Protein AF-A0A2I1CJW0-F1 (afdb_monomer_lite)

InterPro domains:
  IPR022085 Oxopyrrolidines biosynthesis cluster protein G [PF12311] (105-308)
  IPR053204 Oxopyrrolidines Biosynthesis-associated Protein [PTHR38797] (43-340)

Organism: Aspergillus novofumigatus (strain IBT 16806) (NCBI:txid1392255)

Sequence (369 aa):
MVTCPGPCSKSMLTSTQSVPTRSRIKNAILTLTIENSPSSQPRDSPCGFAARAPADQADFEEAARAGDFNLLRSVAHNREWIVGQRYCRSGTSIDSCEPYLHSLWYVYYQCARHVSHESFEQDRWVLDILRTRGQGPLTRPAPGAGIDIARTPNGTVRNDLPFLTTDMTELWINNCATMDAKQCLNAASFLAKLASTRVANDQLCQVALILFHNTFESVRPLGSSNNPDAEDARRTIHIMTIASLLPSACAWLREAGHNIILLSDVSWNDCSNSTIRRGGFTFVQSELGQQAPSGFSPWRWLYWFKQLHEIADEAAKADKKVLAEQASKAIKIMLSHVKQRNSQILRVFKAAGDAVTEDKDLFSLKKEW

Secondary structure (DSSP, 8-state):
--------------------SHHHHHHTT----------S-------S--TT-HHHHHHHHHHHHTT-HHHHHHHHHHHHHHHHHHHHTS---GGGGHHHHHHHHHHHHHHHHHS-TTSHHHHHHHHHHHHHHHT-S-EEE-TTSSEEE-EETTEETTTT-TTHHHHHHHHHHHHTTTS-HHHHHHHHHHHHHHHHTTTTTTTTHHHHHHHHHHHHSS------TTS-----TT--GGG--HHHHHHHHHHHHHHHHHHHHHHHHTT----S-HHHHH--HHHHHSHHHHTPPSSS-HHHHHHHHHHHHHHHHHHHHTT-HHHHHHHHHHHHHHHHHHHHTT-HHHHHHHHS-HHHHT-TTTGGGT---

Foldseek 3Di:
DDDDDDDDDDDDDDDDDDDDLVVVLVVLVDDDDDDDDDDDDDPDDADPDQLPDVSLLVSLLVCLQVVVVVSLVSLLVVLLVVLLCCVAPVVDASVSSVSSLLSNLSSLLSNLLRDFLPDCVLVVSLVVLVVLLVVPFRWYADDPGDIDTRADPQGGGSNQSRCNLVSLQVCCQQFCQQGFLRSNLSSLLSLLLNLQVCSNVNSSCLSLLVLLLLQQQDDFAQDAPPPPRHGHNPGDSRPDHNSSRLSSNLSNCVNRVLVLLVCQLVLPQPHPDPDSQLGHPNLCPDPLSVPHHGDRHLSVLLSSLLSLLVQLVVCVVVVVVVRNVSSVVSNVSNLVSCLVVVGVSLVCQVPPDPVSCVPPSCVSSVDDD

Radius of gyration: 25.88 Å; chains: 1; bounding box: 90×80×61 Å

Structure (mmCIF, N/CA/C/O backbone):
data_AF-A0A2I1CJW0-F1
#
_entry.id   AF-A0A2I1CJW0-F1
#
loop_
_atom_site.group_PDB
_atom_site.id
_atom_site.type_symbol
_atom_site.label_atom_id
_atom_site.label_alt_id
_atom_site.label_comp_id
_atom_site.label_asym_id
_atom_site.label_entity_id
_atom_site.label_seq_id
_atom_site.pdbx_PDB_ins_code
_atom_site.Cartn_x
_atom_site.Cartn_y
_atom_site.Cartn_z
_atom_site.occupancy
_atom_site.B_iso_or_equiv
_atom_site.auth_seq_id
_atom_site.auth_comp_id
_atom_site.auth_asym_id
_atom_site.auth_atom_id
_atom_site.pdbx_PDB_model_num
ATOM 1 N N . MET A 1 1 ? 58.615 63.466 14.149 1.00 41.09 1 MET A N 1
ATOM 2 C CA . MET A 1 1 ? 59.366 62.445 14.917 1.00 41.09 1 MET A CA 1
ATOM 3 C C . MET A 1 1 ? 58.354 61.602 15.678 1.00 41.09 1 MET A C 1
ATOM 5 O O . MET A 1 1 ? 57.349 62.172 16.073 1.00 41.09 1 MET A O 1
ATOM 9 N N . VAL A 1 2 ? 58.642 60.311 15.880 1.00 32.38 2 VAL A N 1
ATOM 10 C CA . VAL A 1 2 ? 57.814 59.266 16.538 1.00 32.38 2 VAL A CA 1
ATOM 11 C C . VAL A 1 2 ? 56.992 58.374 15.576 1.00 32.38 2 VAL A C 1
ATOM 13 O O . VAL A 1 2 ? 55.813 58.577 15.323 1.00 32.38 2 VAL A O 1
ATOM 16 N N . THR A 1 3 ? 57.728 57.425 14.980 1.00 33.00 3 THR A N 1
ATOM 17 C CA . THR A 1 3 ? 57.523 55.953 14.942 1.00 33.00 3 THR A CA 1
ATOM 18 C C . THR A 1 3 ? 56.117 55.331 14.834 1.00 33.00 3 THR A C 1
ATOM 20 O O . THR A 1 3 ? 55.313 55.413 15.756 1.00 33.00 3 THR A O 1
ATOM 23 N N . CYS A 1 4 ? 55.923 54.536 13.768 1.00 31.20 4 CYS A N 1
ATOM 24 C CA . CYS A 1 4 ? 55.040 53.351 13.727 1.00 31.20 4 CYS A CA 1
ATOM 25 C C . CYS A 1 4 ? 55.630 52.205 14.592 1.00 31.20 4 CYS A C 1
ATOM 27 O O . CYS A 1 4 ? 56.840 52.242 14.845 1.00 31.20 4 CYS A O 1
ATOM 29 N N . PRO A 1 5 ? 54.852 51.177 15.014 1.00 38.97 5 PRO A N 1
ATOM 30 C CA . PRO A 1 5 ? 54.621 50.009 14.134 1.00 38.97 5 PRO A CA 1
ATOM 31 C C . PRO A 1 5 ? 53.282 49.241 14.324 1.00 38.97 5 PRO A C 1
ATOM 33 O O . PRO A 1 5 ? 52.660 49.290 15.379 1.00 38.97 5 PRO A O 1
ATOM 36 N N . GLY A 1 6 ? 52.920 48.425 13.318 1.00 29.41 6 GLY A N 1
ATOM 37 C CA . GLY A 1 6 ? 52.165 47.169 13.508 1.00 29.41 6 GLY A CA 1
ATOM 38 C C . GLY A 1 6 ? 50.844 47.017 12.727 1.00 29.41 6 GLY A C 1
ATOM 39 O O . GLY A 1 6 ? 49.891 47.733 13.026 1.00 29.41 6 GLY A O 1
ATOM 40 N N . PRO A 1 7 ? 50.733 46.072 11.766 1.00 33.22 7 PRO A N 1
ATOM 41 C CA . PRO A 1 7 ? 49.522 45.862 10.973 1.00 33.22 7 PRO A CA 1
ATOM 42 C C . PRO A 1 7 ? 48.579 44.830 11.620 1.00 33.22 7 PRO A C 1
ATOM 44 O O . PRO A 1 7 ? 48.987 43.721 11.956 1.00 33.22 7 PRO A O 1
ATOM 47 N N . CYS A 1 8 ? 47.292 45.170 11.739 1.00 28.67 8 CYS A N 1
ATOM 48 C CA . CYS A 1 8 ? 46.217 44.207 11.993 1.00 28.67 8 CYS A CA 1
ATOM 49 C C . CYS A 1 8 ? 45.654 43.703 10.660 1.00 28.67 8 CYS A C 1
ATOM 51 O O . CYS A 1 8 ? 45.081 44.468 9.882 1.00 28.67 8 CYS A O 1
ATOM 53 N N . SER A 1 9 ? 45.801 42.402 10.420 1.00 29.67 9 SER A N 1
ATOM 54 C CA . SER A 1 9 ? 45.186 41.668 9.318 1.00 29.67 9 SER A CA 1
ATOM 55 C C . SER A 1 9 ? 43.660 41.812 9.343 1.00 29.67 9 SER A C 1
ATOM 57 O O . SER A 1 9 ? 43.000 41.323 10.256 1.00 29.67 9 SER A O 1
ATOM 59 N N . LYS A 1 10 ? 43.085 42.450 8.317 1.00 31.97 10 LYS A N 1
ATOM 60 C CA . LYS A 1 10 ? 41.655 42.346 8.000 1.00 31.97 10 LYS A CA 1
ATOM 61 C C . LYS A 1 10 ? 41.467 41.254 6.954 1.00 31.97 10 LYS A C 1
ATOM 63 O O . LYS A 1 10 ? 41.852 41.414 5.800 1.00 31.97 10 LYS A O 1
ATOM 68 N N . SER A 1 11 ? 40.853 40.154 7.375 1.00 27.83 11 SER A N 1
ATOM 69 C CA . SER A 1 11 ? 40.272 39.142 6.500 1.00 27.83 11 SER A CA 1
ATOM 70 C C . SER A 1 11 ? 39.146 39.767 5.671 1.00 27.83 11 SER A C 1
ATOM 72 O O . SER A 1 11 ? 38.111 40.154 6.219 1.00 27.83 11 SER A O 1
ATOM 74 N N . MET A 1 12 ? 39.331 39.866 4.355 1.00 27.61 12 MET A N 1
ATOM 75 C CA . MET A 1 12 ? 38.227 40.090 3.427 1.00 27.61 12 MET A CA 1
ATOM 76 C C . MET A 1 12 ? 37.455 38.780 3.254 1.00 27.61 12 MET A C 1
ATOM 78 O O . MET A 1 12 ? 37.927 37.837 2.625 1.00 27.61 12 MET A O 1
ATOM 82 N N . LEU A 1 13 ? 36.247 38.756 3.813 1.00 28.77 13 LEU A N 1
ATOM 83 C CA . LEU A 1 13 ? 35.161 37.885 3.385 1.00 28.77 13 LEU A CA 1
ATOM 84 C C . LEU A 1 13 ? 34.880 38.152 1.902 1.00 28.77 13 LEU A C 1
ATOM 86 O O . LEU A 1 13 ? 34.365 39.210 1.547 1.00 28.77 13 LEU A O 1
ATOM 90 N N . THR A 1 14 ? 35.189 37.188 1.041 1.00 27.88 14 THR A N 1
ATOM 91 C CA . THR A 1 14 ? 34.569 37.087 -0.281 1.00 27.88 14 THR A CA 1
ATOM 92 C C . THR A 1 14 ? 33.646 35.882 -0.271 1.00 27.88 14 THR A C 1
ATOM 94 O O . THR A 1 14 ? 34.056 34.727 -0.311 1.00 27.88 14 THR A O 1
ATOM 97 N N . SER A 1 15 ? 32.362 36.206 -0.150 1.00 33.03 15 SER A N 1
ATOM 98 C CA . SER A 1 15 ? 31.234 35.348 -0.480 1.00 33.03 15 SER A CA 1
ATOM 99 C C . SER A 1 15 ? 31.452 34.719 -1.856 1.00 33.03 15 SER A C 1
ATOM 101 O O . SER A 1 15 ? 31.615 35.431 -2.846 1.00 33.03 15 SER A O 1
ATOM 103 N N . THR A 1 16 ? 31.454 33.391 -1.926 1.00 27.22 16 THR A N 1
ATOM 104 C CA . THR A 1 16 ? 31.226 32.669 -3.178 1.00 27.22 16 THR A CA 1
ATOM 105 C C . THR A 1 16 ? 30.105 31.673 -2.937 1.00 27.22 16 THR A C 1
ATOM 107 O O . THR A 1 16 ? 30.209 30.757 -2.126 1.00 27.22 16 THR A O 1
ATOM 110 N N . GLN A 1 17 ? 28.989 31.951 -3.603 1.00 28.70 17 GLN A N 1
ATOM 111 C CA . GLN A 1 17 ? 27.748 31.198 -3.584 1.00 28.70 17 GLN A CA 1
ATOM 112 C C . GLN A 1 17 ? 27.988 29.728 -3.946 1.00 28.70 17 GLN A C 1
ATOM 114 O O . GLN A 1 17 ? 28.578 29.413 -4.979 1.00 28.70 17 GLN A O 1
ATOM 119 N N . SER A 1 18 ? 27.468 28.826 -3.119 1.00 27.78 18 SER A N 1
ATOM 120 C CA . SER A 1 18 ? 27.338 27.411 -3.439 1.00 27.78 18 SER A CA 1
ATOM 121 C C . SER A 1 18 ? 26.192 27.208 -4.433 1.00 27.78 18 SER A C 1
ATOM 123 O O . SER A 1 18 ? 25.020 27.256 -4.062 1.00 27.78 18 SER A O 1
ATOM 125 N N . VAL A 1 19 ? 26.523 26.943 -5.693 1.00 44.88 19 VAL A N 1
ATOM 126 C CA . VAL A 1 19 ? 25.616 26.283 -6.641 1.00 44.88 19 VAL A CA 1
ATOM 127 C C . VAL A 1 19 ? 26.392 25.142 -7.288 1.00 44.88 19 VAL A C 1
ATOM 129 O O . VAL A 1 19 ? 27.276 25.414 -8.100 1.00 44.88 19 VAL A O 1
ATOM 132 N N . PRO A 1 20 ? 26.104 23.874 -6.925 1.00 38.28 20 PRO A N 1
ATOM 133 C CA . PRO A 1 20 ? 26.093 22.837 -7.955 1.00 38.28 20 PRO A CA 1
ATOM 134 C C . PRO A 1 20 ? 25.142 21.645 -7.679 1.00 38.28 20 PRO A C 1
ATOM 136 O O . PRO A 1 20 ? 25.546 20.513 -7.911 1.00 38.28 20 PRO A O 1
ATOM 139 N N . THR A 1 21 ? 23.885 21.823 -7.249 1.00 45.28 21 THR A N 1
ATOM 140 C CA . THR A 1 21 ? 22.932 20.679 -7.260 1.00 45.28 21 THR A CA 1
ATOM 141 C C . THR A 1 21 ? 22.289 20.491 -8.641 1.00 45.28 21 THR A C 1
ATOM 143 O O . THR A 1 21 ? 22.168 19.392 -9.178 1.00 45.28 21 THR A O 1
ATOM 146 N N . ARG A 1 22 ? 21.950 21.599 -9.313 1.00 40.66 22 ARG A N 1
ATOM 147 C CA . ARG A 1 22 ? 21.168 21.575 -10.564 1.00 40.66 22 ARG A CA 1
ATOM 148 C C . ARG A 1 22 ? 21.929 21.046 -11.789 1.00 40.66 22 ARG A C 1
ATOM 150 O O . ARG A 1 22 ? 21.296 20.769 -12.807 1.00 40.66 22 ARG A O 1
ATOM 157 N N . SER A 1 23 ? 23.262 20.940 -11.743 1.00 45.59 23 SER A N 1
ATOM 158 C CA . SER A 1 23 ? 24.057 20.458 -12.888 1.00 45.59 23 SER A CA 1
ATOM 159 C C . SER A 1 23 ? 24.178 18.931 -12.937 1.00 45.59 23 SER A C 1
ATOM 161 O O . SER A 1 23 ? 24.252 18.376 -14.029 1.00 45.59 23 SER A O 1
ATOM 163 N N . ARG A 1 24 ? 24.115 18.232 -11.796 1.00 50.34 24 ARG A N 1
ATOM 164 C CA . ARG A 1 24 ? 24.300 16.771 -11.740 1.00 50.34 24 ARG A CA 1
ATOM 165 C C . ARG A 1 24 ? 23.067 15.993 -12.182 1.00 50.34 24 ARG A C 1
ATOM 167 O O . ARG A 1 24 ? 23.187 15.108 -13.025 1.00 50.34 24 ARG A O 1
ATOM 174 N N . ILE A 1 25 ? 21.874 16.422 -11.770 1.00 48.44 25 ILE A N 1
ATOM 175 C CA . ILE A 1 25 ? 20.615 15.825 -12.251 1.00 48.44 25 ILE A CA 1
ATOM 176 C C . ILE A 1 25 ? 20.435 16.059 -13.762 1.00 48.44 25 ILE A C 1
ATOM 178 O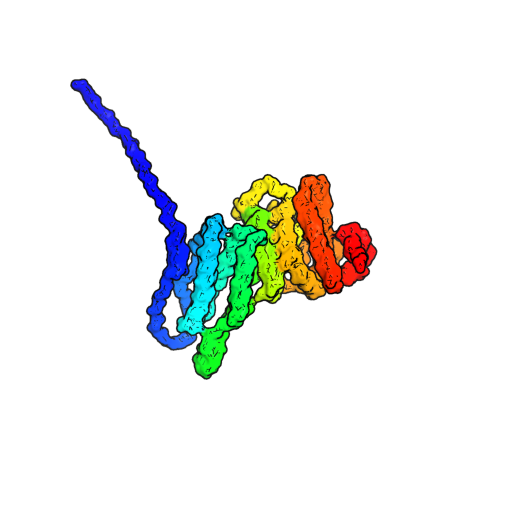 O . ILE A 1 25 ? 19.919 15.199 -14.472 1.00 48.44 25 ILE A O 1
ATOM 182 N N . LYS A 1 26 ? 20.933 17.186 -14.293 1.00 41.41 26 LYS A N 1
ATOM 183 C CA . LYS A 1 26 ? 20.992 17.425 -15.746 1.00 41.41 26 LYS A CA 1
ATOM 184 C C . LYS A 1 26 ? 22.000 16.513 -16.455 1.00 41.41 26 LYS A C 1
ATOM 186 O O . LYS A 1 26 ? 21.732 16.099 -17.577 1.00 41.41 26 LYS A O 1
ATOM 191 N N . ASN A 1 27 ? 23.110 16.147 -15.814 1.00 43.09 27 ASN A N 1
ATOM 192 C CA . ASN A 1 27 ? 24.071 15.188 -16.370 1.00 43.09 27 ASN A CA 1
ATOM 193 C C . ASN A 1 27 ? 23.526 13.750 -16.384 1.00 43.09 27 ASN A C 1
ATOM 195 O O . ASN A 1 27 ? 23.858 12.998 -17.291 1.00 43.09 27 ASN A O 1
ATOM 199 N N . ALA A 1 28 ? 22.607 13.384 -15.482 1.00 44.00 28 ALA A N 1
ATOM 200 C CA . ALA A 1 28 ? 21.877 12.114 -15.583 1.00 44.00 28 ALA A CA 1
ATOM 201 C C . ALA A 1 28 ? 20.987 12.016 -16.846 1.00 44.00 28 ALA A C 1
ATOM 203 O O . ALA A 1 28 ? 20.527 10.925 -17.183 1.00 44.00 28 ALA A O 1
ATOM 204 N N . ILE A 1 29 ? 20.751 13.138 -17.544 1.00 43.00 29 ILE A N 1
ATOM 205 C CA . ILE A 1 29 ? 19.952 13.237 -18.776 1.00 43.00 29 ILE A CA 1
ATOM 206 C C . ILE A 1 29 ? 20.836 13.157 -20.046 1.00 43.00 29 ILE A C 1
ATOM 208 O O . ILE A 1 29 ? 20.306 12.960 -21.137 1.00 43.00 29 ILE A O 1
ATOM 212 N N . LEU A 1 30 ? 22.173 13.210 -19.945 1.00 35.41 30 LEU A N 1
ATOM 213 C CA . LEU A 1 30 ? 23.077 13.150 -21.104 1.00 35.41 30 LEU A CA 1
ATOM 214 C C . LEU A 1 30 ? 24.284 12.229 -20.868 1.00 35.41 30 LEU A C 1
ATOM 216 O O . LEU A 1 30 ? 25.119 12.536 -20.025 1.00 35.41 30 LEU A O 1
ATOM 220 N N . THR A 1 31 ? 24.404 11.154 -21.668 1.00 33.00 31 THR A N 1
ATOM 221 C CA . THR A 1 31 ? 25.592 10.724 -22.463 1.00 33.00 31 THR A CA 1
ATOM 222 C C . THR A 1 31 ? 25.473 9.233 -22.848 1.00 33.00 31 THR A C 1
ATOM 224 O O . THR A 1 31 ? 25.257 8.378 -21.992 1.00 33.00 31 THR A O 1
ATOM 227 N N . LEU A 1 32 ? 25.629 8.916 -24.140 1.00 29.19 32 LEU A N 1
ATOM 228 C CA . LEU A 1 32 ? 25.805 7.562 -24.690 1.00 29.19 32 LEU A CA 1
ATOM 229 C C . LEU A 1 32 ? 27.127 7.538 -25.468 1.00 29.19 32 LEU A C 1
ATOM 231 O O . LEU A 1 32 ? 27.301 8.358 -26.368 1.00 29.19 32 LEU A O 1
ATOM 235 N N . THR A 1 33 ? 28.010 6.583 -25.175 1.00 27.78 33 THR A N 1
ATOM 236 C CA . THR A 1 33 ? 29.153 6.249 -26.040 1.00 27.78 33 THR A CA 1
ATOM 237 C C . THR A 1 33 ? 28.907 4.867 -26.640 1.00 27.78 33 THR A C 1
ATOM 239 O O . THR A 1 33 ? 28.531 3.937 -25.928 1.00 27.78 33 THR A O 1
ATOM 242 N N . ILE A 1 34 ? 29.050 4.765 -27.961 1.00 29.34 34 ILE A N 1
ATOM 243 C CA . ILE A 1 34 ? 28.835 3.556 -28.760 1.00 29.34 34 ILE A CA 1
ATOM 244 C C . ILE A 1 34 ? 30.183 2.844 -28.895 1.00 29.34 34 ILE A C 1
ATOM 246 O O . ILE A 1 34 ? 31.100 3.414 -29.479 1.00 29.34 34 ILE A O 1
ATOM 250 N N . GLU A 1 35 ? 30.288 1.600 -28.431 1.00 28.81 35 GLU A N 1
ATOM 251 C CA . GLU A 1 35 ? 31.348 0.681 -28.858 1.00 28.81 35 GLU A CA 1
ATOM 252 C C . GLU A 1 35 ? 30.719 -0.556 -29.509 1.00 28.81 35 GLU A C 1
ATOM 254 O O . GLU A 1 35 ? 29.797 -1.168 -28.973 1.00 28.81 35 GLU A O 1
ATOM 259 N N . ASN A 1 36 ? 31.201 -0.880 -30.710 1.00 29.61 36 ASN A N 1
ATOM 260 C CA . ASN A 1 36 ? 30.801 -2.031 -31.515 1.00 29.61 36 ASN A CA 1
ATOM 261 C C . ASN A 1 36 ? 31.873 -3.122 -31.403 1.00 29.61 36 ASN A C 1
ATOM 263 O O . ASN A 1 36 ? 33.025 -2.816 -31.713 1.00 29.61 36 ASN A O 1
ATOM 267 N N . SER A 1 37 ? 31.505 -4.378 -31.099 1.00 32.34 37 SER A N 1
ATOM 268 C CA . SER A 1 37 ? 32.019 -5.616 -31.748 1.00 32.34 37 SER A CA 1
ATOM 269 C C . SER A 1 37 ? 31.604 -6.913 -31.017 1.00 32.34 37 SER A C 1
ATOM 271 O O . SER A 1 37 ? 31.139 -6.832 -29.883 1.00 32.34 37 SER A O 1
ATOM 273 N N . PRO A 1 38 ? 31.677 -8.103 -31.667 1.00 43.78 38 PRO A N 1
ATOM 274 C CA . PRO A 1 38 ? 30.645 -9.129 -31.506 1.00 43.78 38 PRO A CA 1
ATOM 275 C C . PRO A 1 38 ? 31.066 -10.461 -30.848 1.00 43.78 38 PRO A C 1
ATOM 277 O O . PRO A 1 38 ? 32.225 -10.867 -30.849 1.00 43.78 38 PRO A O 1
ATOM 280 N N . SER A 1 39 ? 30.013 -11.216 -30.514 1.00 32.62 39 SER A N 1
ATOM 281 C CA . SER A 1 39 ? 29.891 -12.682 -30.417 1.00 32.62 39 SER A CA 1
ATOM 282 C C . SER A 1 39 ? 30.188 -13.369 -29.075 1.00 32.62 39 SER A C 1
ATOM 284 O O . SER A 1 39 ? 31.180 -13.111 -28.404 1.00 32.62 39 SER A O 1
ATOM 286 N N . SER A 1 40 ? 29.301 -14.327 -28.769 1.00 28.88 40 SER A N 1
ATOM 287 C CA . SER A 1 40 ? 29.093 -15.104 -27.534 1.00 28.88 40 SER A CA 1
ATOM 288 C C . SER A 1 40 ? 28.285 -14.394 -26.439 1.00 28.88 40 SER A C 1
ATOM 290 O O . SER A 1 40 ? 28.442 -13.201 -26.214 1.00 28.88 40 SER A O 1
ATOM 292 N N . GLN A 1 41 ? 27.346 -15.135 -25.825 1.00 46.28 41 GLN A N 1
ATOM 293 C CA . GLN A 1 41 ? 26.470 -14.653 -24.749 1.00 46.28 41 GLN A CA 1
ATOM 294 C C . GLN A 1 41 ? 27.321 -14.061 -23.623 1.00 46.28 41 GLN A C 1
ATOM 296 O O . GLN A 1 41 ? 28.006 -14.826 -22.937 1.00 46.28 41 GLN A O 1
ATOM 301 N N . PRO A 1 42 ? 27.270 -12.746 -23.377 1.00 36.25 42 PRO A N 1
ATOM 302 C CA . PRO A 1 42 ? 28.060 -12.190 -22.315 1.00 36.25 42 PRO A CA 1
ATOM 303 C C . PRO A 1 42 ? 27.205 -12.129 -21.048 1.00 36.25 42 PRO A C 1
ATOM 305 O O . PRO A 1 42 ? 26.173 -11.458 -20.979 1.00 36.25 42 PRO A O 1
ATOM 308 N N . ARG A 1 43 ? 27.661 -12.810 -19.994 1.00 42.81 43 ARG A N 1
ATOM 309 C CA . ARG A 1 43 ? 27.499 -12.238 -18.655 1.00 42.81 43 ARG A CA 1
ATOM 310 C C . ARG A 1 43 ? 28.419 -11.023 -18.618 1.00 42.81 43 ARG A C 1
ATOM 312 O O . ARG A 1 43 ? 29.594 -11.152 -18.290 1.00 42.81 43 ARG A O 1
ATOM 319 N N . ASP A 1 44 ? 27.902 -9.885 -19.064 1.00 36.19 44 ASP A N 1
ATOM 320 C CA . ASP A 1 44 ? 28.650 -8.633 -19.073 1.00 36.19 44 ASP A CA 1
ATOM 321 C C . ASP A 1 44 ? 28.939 -8.171 -17.642 1.00 36.19 44 ASP A C 1
ATOM 323 O O . ASP A 1 44 ? 28.056 -8.140 -16.780 1.00 36.19 44 ASP A O 1
ATOM 327 N N . SER A 1 45 ? 30.189 -7.769 -17.411 1.00 34.41 45 SER A N 1
ATOM 328 C CA . SER A 1 45 ? 30.594 -6.986 -16.245 1.00 34.41 45 SER A CA 1
ATOM 329 C C . SER A 1 45 ? 29.806 -5.665 -16.185 1.00 34.41 45 SER A C 1
ATOM 331 O O . SER A 1 45 ? 29.503 -5.091 -17.234 1.00 34.41 45 SER A O 1
ATOM 333 N N . PRO A 1 46 ? 29.490 -5.130 -14.988 1.00 33.06 46 PRO A N 1
ATOM 334 C CA . PRO A 1 46 ? 28.667 -3.930 -14.861 1.00 33.06 46 PRO A CA 1
ATOM 335 C C . PRO A 1 46 ? 29.308 -2.733 -15.577 1.00 33.06 46 PRO A C 1
ATOM 337 O O . PRO A 1 46 ? 30.374 -2.260 -15.187 1.00 33.06 46 PRO A O 1
ATOM 340 N N . CYS A 1 47 ? 28.652 -2.216 -16.617 1.00 33.81 47 CYS A N 1
ATOM 341 C CA . CYS A 1 47 ? 29.032 -0.949 -17.237 1.00 33.81 47 CYS A CA 1
ATOM 342 C C . CYS A 1 47 ? 28.877 0.184 -16.198 1.00 33.81 47 CYS A C 1
ATOM 344 O O . CYS A 1 47 ? 27.798 0.374 -15.632 1.00 33.81 47 CYS A O 1
ATOM 346 N N . GLY A 1 48 ? 29.975 0.898 -15.930 1.00 32.66 48 GLY A N 1
ATOM 347 C CA . GLY A 1 48 ? 30.244 1.727 -14.746 1.00 32.66 48 GLY A CA 1
ATOM 348 C C . GLY A 1 48 ? 29.482 3.047 -14.576 1.00 32.66 48 GLY A C 1
ATOM 349 O O . GLY A 1 48 ? 30.072 4.021 -14.121 1.00 32.66 48 GLY A O 1
ATOM 350 N N . PHE A 1 49 ? 28.181 3.095 -14.857 1.00 38.22 49 PHE A N 1
ATOM 351 C CA . PHE A 1 49 ? 27.317 4.167 -14.349 1.00 38.22 49 PHE A CA 1
ATOM 352 C C . PHE A 1 49 ? 26.256 3.557 -13.441 1.00 38.22 49 PHE A C 1
ATOM 354 O O . PHE A 1 49 ? 25.237 3.035 -13.895 1.00 38.22 49 PHE A O 1
ATOM 361 N N . ALA A 1 50 ? 26.535 3.583 -12.138 1.00 44.38 50 ALA A N 1
ATOM 362 C CA . ALA A 1 50 ? 25.634 3.078 -11.120 1.00 44.38 50 ALA A CA 1
ATOM 363 C C . ALA A 1 50 ? 24.378 3.958 -11.076 1.00 44.38 50 ALA A C 1
ATOM 365 O O . ALA A 1 50 ? 24.357 4.970 -10.392 1.00 44.38 50 ALA A O 1
ATOM 366 N N . ALA A 1 51 ? 23.304 3.538 -11.750 1.00 50.56 51 ALA A N 1
ATOM 367 C CA . ALA A 1 51 ? 21.985 4.182 -11.686 1.00 50.56 51 ALA A CA 1
ATOM 368 C C . ALA A 1 51 ? 21.365 4.203 -10.264 1.00 50.56 51 ALA A C 1
ATOM 370 O O . ALA A 1 51 ? 20.274 4.738 -10.059 1.00 50.56 51 ALA A O 1
ATOM 371 N N . ARG A 1 52 ? 22.070 3.618 -9.287 1.00 59.22 52 ARG A N 1
ATOM 372 C CA . ARG A 1 52 ? 21.787 3.610 -7.850 1.00 59.22 52 ARG A CA 1
ATOM 373 C C . ARG A 1 52 ? 23.025 4.030 -7.038 1.00 59.22 52 ARG A C 1
ATOM 375 O O . ARG A 1 52 ? 23.295 3.461 -5.984 1.00 59.22 52 ARG A O 1
ATOM 382 N N . ALA A 1 53 ? 23.829 4.974 -7.530 1.00 62.41 53 ALA A N 1
ATOM 383 C CA . ALA A 1 53 ? 24.871 5.568 -6.700 1.00 62.41 53 ALA A CA 1
ATOM 384 C C . ALA A 1 53 ? 24.212 6.306 -5.514 1.00 62.41 53 ALA A C 1
ATOM 386 O O . ALA A 1 53 ? 23.201 6.981 -5.718 1.00 62.41 53 ALA A O 1
ATOM 387 N N . PRO A 1 54 ? 24.766 6.245 -4.290 1.00 63.91 54 PRO A N 1
ATOM 388 C CA . PRO A 1 54 ? 24.240 7.004 -3.150 1.00 63.91 54 PRO A CA 1
ATOM 389 C C . PRO A 1 54 ? 24.093 8.511 -3.426 1.00 63.91 54 PRO A C 1
ATOM 391 O O . PRO A 1 54 ? 23.193 9.155 -2.896 1.00 63.91 54 PRO A O 1
ATOM 394 N N . ALA A 1 55 ? 24.940 9.065 -4.301 1.00 63.53 55 ALA A N 1
ATOM 395 C CA . ALA A 1 55 ? 24.848 10.453 -4.748 1.00 63.53 55 ALA A CA 1
ATOM 396 C C . ALA A 1 55 ? 23.560 10.740 -5.546 1.00 63.53 55 ALA A C 1
ATOM 398 O O . ALA A 1 55 ? 22.896 11.735 -5.275 1.00 63.53 55 ALA A O 1
ATOM 399 N N . ASP A 1 56 ? 23.154 9.843 -6.451 1.00 77.69 56 ASP A N 1
ATOM 400 C CA . ASP A 1 56 ? 21.915 9.997 -7.229 1.00 77.69 56 ASP A CA 1
ATOM 401 C C . ASP A 1 56 ? 20.681 9.968 -6.314 1.00 77.69 56 ASP A C 1
ATOM 403 O O . ASP A 1 56 ? 19.708 10.688 -6.532 1.00 77.69 56 ASP A O 1
ATOM 407 N N . GLN A 1 57 ? 20.719 9.153 -5.255 1.00 82.38 57 GLN A N 1
ATOM 408 C CA . GLN A 1 57 ? 19.623 9.058 -4.290 1.00 82.38 57 GLN A CA 1
ATOM 409 C C . GLN A 1 57 ? 19.415 10.354 -3.504 1.00 82.38 57 GLN A C 1
ATOM 411 O O . GLN A 1 57 ? 18.263 10.748 -3.295 1.00 82.38 57 GLN A O 1
ATOM 416 N N . ALA A 1 58 ? 20.508 10.998 -3.086 1.00 85.88 58 ALA A N 1
ATOM 417 C CA . ALA A 1 58 ? 20.473 12.286 -2.402 1.00 85.88 58 ALA A CA 1
ATOM 418 C C . ALA A 1 58 ? 19.956 13.393 -3.332 1.00 85.88 58 ALA A C 1
ATOM 420 O O . ALA A 1 58 ? 19.083 14.164 -2.938 1.00 85.88 58 ALA A O 1
ATOM 421 N N . ASP A 1 59 ? 20.417 13.407 -4.585 1.00 88.88 59 ASP A N 1
ATOM 422 C CA . ASP A 1 59 ? 19.985 14.375 -5.594 1.00 88.88 59 ASP A CA 1
ATOM 423 C C . ASP A 1 59 ? 18.471 14.271 -5.876 1.00 88.88 59 ASP A C 1
ATOM 425 O O . ASP A 1 59 ? 17.776 15.285 -5.976 1.00 88.88 59 ASP A O 1
ATOM 429 N N . PHE A 1 60 ? 17.921 13.053 -5.976 1.00 91.00 60 PHE A N 1
ATOM 430 C CA . PHE A 1 60 ? 16.478 12.862 -6.172 1.00 91.00 60 PHE A CA 1
ATOM 431 C C . PHE A 1 60 ? 15.655 13.299 -4.965 1.00 91.00 60 PHE A C 1
ATOM 433 O O . PHE A 1 60 ? 14.575 13.865 -5.137 1.00 91.00 60 PHE A O 1
ATOM 440 N N . GLU A 1 61 ? 16.148 13.046 -3.754 1.00 90.25 61 GLU A N 1
ATOM 441 C CA . GLU A 1 61 ? 15.479 13.494 -2.538 1.00 90.25 61 GLU A CA 1
ATOM 442 C C . GLU A 1 61 ? 15.504 15.025 -2.424 1.00 90.25 61 GLU A C 1
ATOM 444 O O . GLU A 1 61 ? 14.477 15.634 -2.130 1.00 90.25 61 GLU A O 1
ATOM 449 N N . GLU A 1 62 ? 16.634 15.672 -2.723 1.00 92.31 62 GLU A N 1
ATOM 450 C CA . GLU A 1 62 ? 16.735 17.135 -2.756 1.00 92.31 62 GLU A CA 1
ATOM 451 C C . GLU A 1 62 ? 15.778 17.741 -3.788 1.00 92.31 62 GLU A C 1
ATOM 453 O O . GLU A 1 62 ? 15.019 18.653 -3.457 1.00 92.31 62 GLU A O 1
ATOM 458 N N . ALA A 1 63 ? 15.733 17.189 -5.004 1.00 93.06 63 ALA A N 1
ATOM 459 C CA . ALA A 1 63 ? 14.785 17.623 -6.028 1.00 93.06 63 ALA A CA 1
ATOM 460 C C . ALA A 1 63 ? 13.323 17.436 -5.586 1.00 93.06 63 ALA A C 1
ATOM 462 O O . ALA A 1 63 ? 12.485 18.305 -5.833 1.00 93.06 63 ALA A O 1
ATOM 463 N N . ALA A 1 64 ? 13.000 16.336 -4.898 1.00 93.19 64 ALA A N 1
ATOM 464 C CA . ALA A 1 64 ? 11.651 16.091 -4.397 1.00 93.19 64 ALA A CA 1
ATOM 465 C C . ALA A 1 64 ? 11.267 17.077 -3.283 1.00 93.19 64 ALA A C 1
ATOM 467 O O . ALA A 1 64 ? 10.166 17.631 -3.318 1.00 93.19 64 ALA A O 1
ATOM 468 N N . ARG A 1 65 ? 12.184 17.369 -2.348 1.00 91.94 65 ARG A N 1
ATOM 469 C CA . ARG A 1 65 ? 12.000 18.408 -1.316 1.00 91.94 65 ARG A CA 1
ATOM 470 C C . ARG A 1 65 ? 11.836 19.801 -1.926 1.00 91.94 65 ARG A C 1
ATOM 472 O O . ARG A 1 65 ? 11.037 20.588 -1.425 1.00 91.94 65 ARG A O 1
ATOM 479 N N . ALA A 1 66 ? 12.556 20.095 -3.009 1.00 93.88 66 ALA A N 1
ATOM 480 C CA . ALA A 1 66 ? 12.450 21.352 -3.748 1.00 93.88 66 ALA A CA 1
ATOM 481 C C . ALA A 1 66 ? 11.168 21.463 -4.599 1.00 93.88 66 ALA A C 1
ATOM 483 O O . ALA A 1 66 ? 10.871 22.535 -5.121 1.00 93.88 66 ALA A O 1
ATOM 484 N N . GLY A 1 67 ? 10.397 20.378 -4.740 1.00 92.50 67 GLY A N 1
ATOM 485 C CA . GLY A 1 67 ? 9.192 20.349 -5.569 1.00 92.50 67 GLY A CA 1
ATOM 486 C C . GLY A 1 67 ? 9.470 20.280 -7.075 1.00 92.50 67 GLY A C 1
ATOM 487 O O . GLY A 1 67 ? 8.579 20.573 -7.875 1.00 92.50 67 GLY A O 1
ATOM 488 N N . ASP A 1 68 ? 10.672 19.861 -7.485 1.00 93.81 68 ASP A N 1
ATOM 489 C CA . ASP A 1 68 ? 11.093 19.726 -8.886 1.00 93.81 68 ASP A CA 1
ATOM 490 C C . ASP A 1 68 ? 10.483 18.467 -9.553 1.00 93.81 68 ASP A C 1
ATOM 492 O O . ASP A 1 68 ? 11.148 17.667 -10.216 1.00 93.81 68 ASP A O 1
ATOM 496 N N . PHE A 1 69 ? 9.171 18.270 -9.414 1.00 93.12 69 PHE A N 1
ATOM 497 C CA . PHE A 1 69 ? 8.472 17.058 -9.854 1.00 93.12 69 PHE A CA 1
ATOM 498 C C . PHE A 1 69 ? 8.497 16.854 -11.375 1.00 93.12 69 PHE A C 1
ATOM 500 O O . PHE A 1 69 ? 8.556 15.721 -11.845 1.00 93.12 69 PHE A O 1
ATOM 507 N N . ASN A 1 70 ? 8.544 17.931 -12.166 1.00 91.25 70 ASN A N 1
ATOM 508 C CA . ASN A 1 70 ? 8.720 17.830 -13.621 1.00 91.25 70 ASN A CA 1
ATOM 509 C C . ASN A 1 70 ? 10.091 17.246 -14.004 1.00 91.25 70 ASN A C 1
ATOM 511 O O . ASN A 1 70 ? 10.204 16.484 -14.971 1.00 91.25 70 ASN A O 1
ATOM 515 N N . LEU A 1 71 ? 11.134 17.582 -13.238 1.00 92.38 71 LEU A N 1
ATOM 516 C CA . LEU A 1 71 ? 12.471 17.029 -13.428 1.00 92.38 71 LEU A CA 1
ATOM 517 C C . LEU A 1 71 ? 12.473 15.544 -13.078 1.00 92.38 71 LEU A C 1
ATOM 519 O O . LEU A 1 71 ? 12.900 14.730 -13.893 1.00 92.38 71 LEU A O 1
ATOM 523 N N . LEU A 1 72 ? 11.914 15.184 -11.922 1.00 93.06 72 LEU A N 1
ATOM 524 C CA . LEU A 1 72 ? 11.783 13.788 -11.498 1.00 93.06 72 LEU A CA 1
ATOM 525 C C . LEU A 1 72 ? 10.962 12.960 -12.496 1.00 93.06 72 LEU A C 1
ATOM 527 O O . LEU A 1 72 ? 11.308 11.814 -12.774 1.00 93.06 72 LEU A O 1
ATOM 531 N N . ARG A 1 73 ? 9.951 13.559 -13.139 1.00 92.25 73 ARG A N 1
ATOM 532 C CA . ARG A 1 73 ? 9.168 12.900 -14.200 1.00 92.25 73 ARG A CA 1
ATOM 533 C C . ARG A 1 73 ? 10.010 12.584 -15.414 1.00 92.25 73 ARG A C 1
ATOM 535 O O . ARG A 1 73 ? 9.927 11.493 -15.973 1.00 92.25 73 ARG A O 1
ATOM 542 N N . SER A 1 74 ? 10.843 13.544 -15.796 1.00 91.25 74 SER A N 1
ATOM 543 C CA . SER A 1 74 ? 11.786 13.393 -16.898 1.00 91.25 74 SER A CA 1
ATOM 544 C C . SER A 1 74 ? 12.834 12.325 -16.581 1.00 91.25 74 SER A C 1
ATOM 546 O O . SER A 1 74 ? 13.168 11.530 -17.456 1.00 91.25 74 SER A O 1
ATOM 548 N N . VAL A 1 75 ? 13.302 12.248 -15.330 1.00 92.25 75 VAL A N 1
ATOM 549 C CA . VAL A 1 75 ? 14.209 11.187 -14.867 1.00 92.25 75 VAL A CA 1
ATOM 550 C C . VAL A 1 75 ? 13.530 9.820 -14.947 1.00 92.25 75 VAL A C 1
ATOM 552 O O . VAL A 1 75 ? 14.102 8.910 -15.539 1.00 92.25 75 VAL A O 1
ATOM 555 N N . ALA A 1 76 ? 12.308 9.671 -14.429 1.00 93.00 76 ALA A N 1
ATOM 556 C CA . ALA A 1 76 ? 11.559 8.415 -14.501 1.00 93.00 76 ALA A CA 1
ATOM 557 C C . ALA A 1 76 ? 11.380 7.945 -15.958 1.00 93.00 76 ALA A C 1
ATOM 559 O O . ALA A 1 76 ? 11.711 6.808 -16.296 1.00 93.00 76 ALA A O 1
ATOM 560 N N . HIS A 1 77 ? 10.964 8.850 -16.848 1.00 92.00 77 HIS A N 1
ATOM 561 C CA . HIS A 1 77 ? 10.851 8.555 -18.276 1.00 92.00 77 HIS A CA 1
ATOM 562 C C . HIS A 1 77 ? 12.200 8.174 -18.908 1.00 92.00 77 HIS A C 1
ATOM 564 O O . HIS A 1 77 ? 12.283 7.234 -19.696 1.00 92.00 77 HIS A O 1
ATOM 570 N N . ASN A 1 78 ? 13.285 8.859 -18.537 1.00 91.69 78 ASN A N 1
ATOM 571 C CA . ASN A 1 78 ? 14.628 8.528 -19.002 1.00 91.69 78 ASN A CA 1
ATOM 572 C C . ASN A 1 78 ? 15.066 7.123 -18.551 1.00 91.69 78 ASN A C 1
ATOM 574 O O . ASN A 1 78 ? 15.640 6.393 -19.355 1.00 91.69 78 ASN A O 1
ATOM 578 N N . ARG A 1 79 ? 14.765 6.709 -17.311 1.00 92.19 79 ARG A N 1
ATOM 579 C CA . ARG A 1 79 ? 15.064 5.349 -16.827 1.00 92.19 79 ARG A CA 1
ATOM 580 C C . ARG A 1 79 ? 14.317 4.291 -17.639 1.00 92.19 79 ARG A C 1
ATOM 582 O O . ARG A 1 79 ? 14.947 3.344 -18.105 1.00 92.19 79 ARG A O 1
ATOM 589 N N . GLU A 1 80 ? 13.022 4.487 -17.885 1.00 91.19 80 GLU A N 1
ATOM 590 C C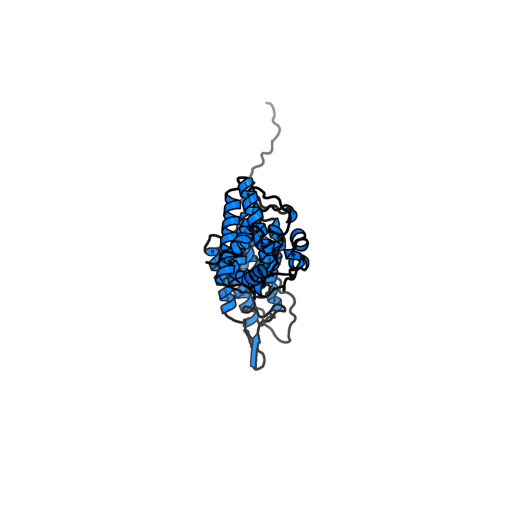A . GLU A 1 80 ? 12.224 3.607 -18.755 1.00 91.19 80 GLU A CA 1
ATOM 591 C C . GLU A 1 80 ? 12.815 3.532 -20.175 1.00 91.19 80 GLU A C 1
ATOM 593 O O . GLU A 1 80 ? 12.973 2.444 -20.741 1.00 91.19 80 GLU A O 1
ATOM 598 N N . TRP A 1 81 ? 13.194 4.683 -20.739 1.00 91.81 81 TRP A N 1
ATOM 599 C CA . TRP A 1 81 ? 13.796 4.765 -22.066 1.00 91.81 81 TRP A CA 1
ATOM 600 C C . TRP A 1 81 ? 15.140 4.032 -22.143 1.00 91.81 81 TRP A C 1
ATOM 602 O O . TRP A 1 81 ? 15.342 3.259 -23.079 1.00 91.81 81 TRP A O 1
ATOM 612 N N . ILE A 1 82 ? 16.035 4.207 -21.161 1.00 91.50 82 ILE A N 1
ATOM 613 C CA . ILE A 1 82 ? 17.346 3.534 -21.120 1.00 91.50 82 ILE A CA 1
ATOM 614 C C . ILE A 1 82 ? 17.177 2.014 -21.110 1.00 91.50 82 ILE A C 1
ATOM 616 O O . ILE A 1 82 ? 17.846 1.335 -21.889 1.00 91.50 82 ILE A O 1
ATOM 620 N N . VAL A 1 83 ? 16.275 1.485 -20.275 1.00 92.44 83 VAL A N 1
ATOM 621 C CA . VAL A 1 83 ? 15.999 0.039 -20.210 1.00 92.44 83 VAL A CA 1
ATOM 622 C C . VAL A 1 83 ? 15.562 -0.478 -21.583 1.00 92.44 83 VAL A C 1
ATOM 624 O O . VAL A 1 83 ? 16.095 -1.474 -22.074 1.00 92.44 83 VAL A O 1
ATOM 627 N N . GLY A 1 84 ? 14.647 0.236 -22.247 1.00 92.19 84 GLY A N 1
ATOM 628 C CA . GLY A 1 84 ? 14.198 -0.109 -23.594 1.00 92.19 84 GLY A CA 1
ATOM 629 C C . GLY A 1 84 ? 15.317 -0.045 -24.639 1.00 92.19 84 GLY A C 1
ATOM 630 O O . GLY A 1 84 ? 15.472 -0.972 -25.430 1.00 92.19 84 GLY A O 1
ATOM 631 N N . GLN A 1 85 ? 16.126 1.018 -24.645 1.00 92.50 85 GLN A N 1
ATOM 632 C CA . GLN A 1 85 ? 17.229 1.173 -25.601 1.00 92.50 85 GLN A CA 1
ATOM 633 C C . GLN A 1 85 ? 18.291 0.087 -25.440 1.00 92.50 85 GLN A C 1
ATOM 635 O O . GLN A 1 85 ? 18.680 -0.534 -26.428 1.00 92.50 85 GLN A O 1
ATOM 640 N N . ARG A 1 86 ? 18.741 -0.161 -24.208 1.00 91.44 86 ARG A N 1
ATOM 641 C CA . ARG A 1 86 ? 19.795 -1.137 -23.917 1.00 91.44 86 ARG A CA 1
ATOM 642 C C . ARG A 1 86 ? 19.373 -2.546 -24.320 1.00 91.44 86 ARG A C 1
ATOM 644 O O . ARG A 1 86 ? 20.068 -3.201 -25.095 1.00 91.44 86 ARG A O 1
ATOM 651 N N . TYR A 1 87 ? 18.187 -2.971 -23.889 1.00 92.12 87 TYR A N 1
ATOM 652 C CA . TYR A 1 87 ? 17.701 -4.309 -24.205 1.00 92.12 87 TYR A CA 1
ATOM 653 C C . TYR A 1 87 ? 17.392 -4.484 -25.701 1.00 92.12 87 TYR A C 1
ATOM 655 O O . TYR A 1 87 ? 17.852 -5.453 -26.311 1.00 92.12 87 TYR A O 1
ATOM 663 N N . CYS A 1 88 ? 16.642 -3.552 -26.306 1.00 91.00 88 CYS A N 1
ATOM 664 C CA . CYS A 1 88 ? 16.142 -3.706 -27.676 1.00 91.00 88 CYS A CA 1
ATOM 665 C C . CYS A 1 88 ? 17.158 -3.334 -28.761 1.00 91.00 88 CYS A C 1
ATOM 667 O O . CYS A 1 88 ? 17.148 -3.965 -29.813 1.00 91.00 88 CYS A O 1
ATOM 669 N N . ARG A 1 89 ? 17.988 -2.300 -28.558 1.00 87.38 89 ARG A N 1
ATOM 670 C CA . ARG A 1 89 ? 18.929 -1.814 -29.587 1.00 87.38 89 ARG A CA 1
ATOM 671 C C . ARG A 1 89 ? 20.357 -2.268 -29.352 1.00 87.38 89 ARG A C 1
ATOM 673 O O . ARG A 1 89 ? 21.007 -2.694 -30.298 1.00 87.38 89 ARG A O 1
ATOM 680 N N . SER A 1 90 ? 20.841 -2.173 -28.118 1.00 87.12 90 SER A N 1
ATOM 681 C CA . SER A 1 90 ? 22.221 -2.556 -27.795 1.00 87.12 90 SER A CA 1
ATOM 682 C C . SER A 1 90 ? 22.386 -4.063 -27.599 1.00 87.12 90 SER A C 1
ATOM 684 O O . SER A 1 90 ? 23.510 -4.545 -27.550 1.00 87.12 90 SER A O 1
ATOM 686 N N . GLY A 1 91 ? 21.288 -4.818 -27.483 1.00 85.12 91 GLY A N 1
ATOM 687 C CA . GLY A 1 91 ? 21.335 -6.269 -27.313 1.00 85.12 91 GLY A CA 1
ATOM 688 C C . GLY A 1 91 ? 21.849 -6.722 -25.942 1.00 85.12 91 GLY A C 1
ATOM 689 O O . GLY A 1 91 ? 22.046 -7.919 -25.739 1.00 85.12 91 GLY A O 1
ATOM 690 N N . THR A 1 92 ? 22.018 -5.809 -24.981 1.00 87.38 92 THR A N 1
ATOM 691 C CA . THR A 1 92 ? 22.560 -6.128 -23.652 1.00 87.38 92 THR A CA 1
ATOM 692 C C . THR A 1 92 ? 21.618 -7.040 -22.866 1.00 87.38 92 THR A C 1
ATOM 694 O O . THR A 1 92 ? 20.402 -7.036 -23.093 1.00 87.38 92 THR A O 1
ATOM 697 N N . SER A 1 93 ? 22.157 -7.794 -21.900 1.00 88.88 93 SER A N 1
ATOM 698 C CA . SER A 1 93 ? 21.323 -8.539 -20.945 1.00 88.88 93 SER A CA 1
ATOM 699 C C . SER A 1 93 ? 20.421 -7.587 -20.158 1.00 88.88 93 SER A C 1
ATOM 701 O O . SER A 1 93 ? 20.817 -6.461 -19.834 1.00 88.88 93 SER A O 1
ATOM 703 N N . ILE A 1 94 ? 19.221 -8.053 -19.813 1.00 91.50 94 ILE A N 1
ATOM 704 C CA . ILE A 1 94 ? 18.315 -7.303 -18.945 1.00 91.50 94 ILE A CA 1
ATOM 705 C C . ILE A 1 94 ? 18.874 -7.133 -17.527 1.00 91.50 94 ILE A C 1
ATOM 707 O O . ILE A 1 94 ? 18.592 -6.122 -16.892 1.00 91.50 94 ILE A O 1
ATOM 711 N N . ASP A 1 95 ? 19.747 -8.036 -17.078 1.00 89.19 95 ASP A N 1
ATOM 712 C CA . ASP A 1 95 ? 20.404 -7.945 -15.766 1.00 89.19 95 ASP A CA 1
ATOM 713 C C . ASP A 1 95 ? 21.216 -6.644 -15.641 1.00 89.19 95 ASP A C 1
ATOM 715 O O . ASP A 1 95 ? 21.208 -5.974 -14.612 1.00 89.19 95 ASP A O 1
ATOM 719 N N . SER A 1 96 ? 21.836 -6.193 -16.740 1.00 89.06 96 SER A N 1
ATOM 720 C CA . SER A 1 96 ? 22.572 -4.918 -16.782 1.00 89.06 96 SER A CA 1
ATOM 721 C C . SER A 1 96 ? 21.678 -3.679 -16.606 1.00 89.06 96 SER A C 1
ATOM 723 O O . SER A 1 96 ? 22.173 -2.571 -16.380 1.00 89.06 96 SER A O 1
ATOM 725 N N . CYS A 1 97 ? 20.360 -3.848 -16.741 1.00 90.25 97 CYS A N 1
ATOM 726 C CA . CYS A 1 97 ? 19.362 -2.792 -16.620 1.00 90.25 97 CYS A CA 1
ATOM 727 C C . CYS A 1 97 ? 18.696 -2.750 -15.236 1.00 90.25 97 CYS A C 1
ATOM 729 O O . CYS A 1 97 ? 17.999 -1.778 -14.942 1.00 90.25 97 CYS A O 1
ATOM 731 N N . GLU A 1 98 ? 18.925 -3.747 -14.378 1.00 91.44 98 GLU A N 1
ATOM 732 C CA . GLU A 1 98 ? 18.345 -3.828 -13.032 1.00 91.44 98 GLU A CA 1
ATOM 733 C C . GLU A 1 98 ? 18.565 -2.553 -12.191 1.00 91.44 98 GLU A C 1
ATOM 735 O O . GLU A 1 98 ? 17.585 -2.028 -11.653 1.00 91.44 98 GLU A O 1
ATOM 740 N N . PRO A 1 99 ? 19.767 -1.934 -12.156 1.00 91.12 99 PRO A N 1
ATOM 741 C CA . PRO A 1 99 ? 19.965 -0.686 -11.418 1.00 91.12 99 PRO A CA 1
ATOM 742 C C . PRO A 1 99 ? 19.041 0.455 -11.870 1.00 91.12 99 PRO A C 1
ATOM 744 O O . PRO A 1 99 ? 18.642 1.279 -11.050 1.00 91.12 99 PRO A O 1
ATOM 747 N N . TYR A 1 100 ? 18.679 0.513 -13.158 1.00 91.38 100 TYR A N 1
ATOM 748 C CA . TYR A 1 100 ? 17.776 1.539 -13.690 1.00 91.38 100 TYR A CA 1
ATOM 749 C C . TYR A 1 100 ? 16.321 1.285 -13.293 1.00 91.38 100 TYR A C 1
ATOM 751 O O . TYR A 1 100 ? 15.586 2.249 -13.081 1.00 91.38 100 TYR A O 1
ATOM 759 N N . LEU A 1 101 ? 15.916 0.018 -13.157 1.00 93.19 101 LEU A N 1
ATOM 760 C CA . LEU A 1 101 ? 14.590 -0.352 -12.658 1.00 93.19 101 LEU A CA 1
ATOM 761 C C . LEU A 1 101 ? 14.439 0.029 -11.180 1.00 93.19 101 LEU A C 1
ATOM 763 O O . LEU A 1 101 ? 13.462 0.680 -10.823 1.00 93.19 101 LEU A O 1
ATOM 767 N N . HIS A 1 102 ? 15.445 -0.249 -10.348 1.00 93.94 102 HIS A N 1
ATOM 768 C CA . HIS A 1 102 ? 15.441 0.213 -8.955 1.00 93.94 102 HIS A CA 1
ATOM 769 C C . HIS A 1 102 ? 15.452 1.745 -8.842 1.00 93.94 102 HIS A C 1
ATOM 771 O O . HIS A 1 102 ? 14.722 2.334 -8.045 1.00 93.94 102 HIS A O 1
ATOM 777 N N . SER A 1 103 ? 16.260 2.412 -9.675 1.00 93.44 103 SER A N 1
ATOM 778 C CA . SER A 1 103 ? 16.299 3.879 -9.769 1.00 93.44 103 SER A CA 1
ATOM 779 C C . SER A 1 103 ? 14.918 4.458 -10.099 1.00 93.44 103 SER A C 1
ATOM 781 O O . SER A 1 103 ? 14.487 5.431 -9.482 1.00 93.44 103 SER A O 1
ATOM 783 N N . LEU A 1 104 ? 14.196 3.831 -11.035 1.00 94.56 104 LEU A N 1
ATOM 784 C CA . LEU A 1 104 ? 12.844 4.222 -11.428 1.00 94.56 104 LEU A CA 1
ATOM 785 C C . LEU A 1 104 ? 11.870 4.172 -10.241 1.00 94.56 104 LEU A C 1
ATOM 787 O O . LEU A 1 104 ? 11.181 5.158 -9.978 1.00 94.56 104 LEU A O 1
ATOM 791 N N . TRP A 1 105 ? 11.830 3.058 -9.505 1.00 95.75 105 TRP A N 1
ATOM 792 C CA . TRP A 1 105 ? 10.933 2.901 -8.353 1.00 95.75 105 TRP A CA 1
ATOM 793 C C . TRP A 1 105 ? 11.274 3.850 -7.212 1.00 95.75 105 TRP A C 1
ATOM 795 O O . TRP A 1 105 ? 10.372 4.445 -6.619 1.00 95.75 105 TRP A O 1
ATOM 805 N N . TYR A 1 106 ? 12.564 4.081 -6.974 1.00 95.19 106 TYR A N 1
ATOM 806 C CA . TYR A 1 106 ? 13.017 5.061 -5.997 1.00 95.19 106 TYR A CA 1
ATOM 807 C C . TYR A 1 106 ? 12.538 6.482 -6.332 1.00 95.19 106 TYR A C 1
ATOM 809 O O . TYR A 1 106 ? 12.034 7.176 -5.452 1.00 95.19 106 TYR A O 1
ATOM 817 N N . VAL A 1 107 ? 12.616 6.912 -7.599 1.00 94.75 107 VAL A N 1
ATOM 818 C CA . VAL A 1 107 ? 12.121 8.236 -8.026 1.00 94.75 107 VAL A CA 1
ATOM 819 C C . VAL A 1 107 ? 10.621 8.385 -7.764 1.00 94.75 107 VAL A C 1
ATOM 821 O O . VAL A 1 107 ? 10.197 9.400 -7.204 1.00 94.75 107 VAL A O 1
ATOM 824 N N . TYR A 1 108 ? 9.817 7.374 -8.112 1.00 96.38 108 TYR A N 1
ATOM 825 C CA . TYR A 1 108 ? 8.381 7.387 -7.822 1.00 96.38 108 TYR A CA 1
ATOM 826 C C . TYR A 1 108 ? 8.100 7.470 -6.320 1.00 96.38 108 TYR A C 1
ATOM 828 O O . TYR A 1 108 ? 7.235 8.240 -5.908 1.00 96.38 108 TYR A O 1
ATOM 836 N N . TYR A 1 109 ? 8.853 6.740 -5.496 1.00 95.94 109 TYR A N 1
ATOM 837 C CA . TYR A 1 109 ? 8.703 6.788 -4.045 1.00 95.94 109 TYR A CA 1
ATOM 838 C C . TYR A 1 109 ? 9.050 8.163 -3.459 1.00 95.94 109 TYR A C 1
ATOM 840 O O . TYR A 1 109 ? 8.321 8.676 -2.611 1.00 95.94 109 TYR A O 1
ATOM 848 N N . GLN A 1 110 ? 10.119 8.809 -3.938 1.00 94.38 110 GLN A N 1
ATOM 849 C CA . GLN A 1 110 ? 10.458 10.167 -3.501 1.00 94.38 110 GLN A CA 1
ATOM 850 C C . GLN A 1 110 ? 9.368 11.171 -3.890 1.00 94.38 110 GLN A C 1
ATOM 852 O O . GLN A 1 110 ? 8.949 11.983 -3.066 1.00 94.38 110 GLN A O 1
ATOM 857 N N . CYS A 1 111 ? 8.818 11.068 -5.104 1.00 93.88 111 CYS A N 1
ATOM 858 C CA . CYS A 1 111 ? 7.658 11.873 -5.489 1.00 93.88 111 CYS A CA 1
ATOM 859 C C . CYS A 1 111 ? 6.465 11.607 -4.559 1.00 93.88 111 CYS A C 1
ATOM 861 O O . CYS A 1 111 ? 5.833 12.547 -4.081 1.00 93.88 111 CYS A O 1
ATOM 863 N N . ALA A 1 112 ? 6.188 10.339 -4.251 1.00 95.06 112 ALA A N 1
ATOM 864 C CA . ALA A 1 112 ? 5.078 9.929 -3.398 1.00 95.06 112 ALA A CA 1
ATOM 865 C C . ALA A 1 112 ? 5.147 10.519 -1.983 1.00 95.06 112 ALA A C 1
ATOM 867 O O . ALA A 1 112 ? 4.113 10.884 -1.437 1.00 95.06 112 ALA A O 1
ATOM 868 N N . ARG A 1 113 ? 6.345 10.656 -1.400 1.00 94.69 113 ARG A N 1
ATOM 869 C CA . ARG A 1 113 ? 6.548 11.272 -0.075 1.00 94.69 113 ARG A CA 1
ATOM 870 C C . ARG A 1 113 ? 6.215 12.764 -0.057 1.00 94.69 113 ARG A C 1
ATOM 872 O O . ARG A 1 113 ? 5.604 13.260 0.891 1.00 94.69 113 ARG A O 1
ATOM 879 N N . HIS A 1 114 ? 6.629 13.490 -1.092 1.00 94.94 114 HIS A N 1
ATOM 880 C CA . HIS A 1 114 ? 6.623 14.956 -1.084 1.00 94.94 114 HIS A CA 1
ATOM 881 C C . HIS A 1 114 ? 5.411 15.580 -1.794 1.00 94.94 114 HIS A C 1
ATOM 883 O O . HIS A 1 114 ? 5.021 16.702 -1.467 1.00 94.94 114 HIS A O 1
ATOM 889 N N . VAL A 1 115 ? 4.766 14.864 -2.719 1.00 94.69 115 VAL A N 1
ATOM 890 C CA . VAL A 1 115 ? 3.525 15.316 -3.362 1.00 94.69 115 VAL A CA 1
ATOM 891 C C . VAL A 1 115 ? 2.340 15.074 -2.429 1.00 94.69 115 VAL A C 1
ATOM 893 O O . VAL A 1 115 ? 2.108 13.947 -1.999 1.00 94.69 115 VAL A O 1
ATOM 896 N N . SER A 1 116 ? 1.551 16.123 -2.169 1.00 95.00 116 SER A N 1
ATOM 897 C CA . SER A 1 116 ? 0.328 16.026 -1.359 1.00 95.00 116 SER A CA 1
ATOM 898 C C . SER A 1 116 ? -0.604 14.917 -1.856 1.00 95.00 116 SER A C 1
ATOM 900 O O . SER A 1 116 ? -0.876 14.835 -3.054 1.00 95.00 116 SER A O 1
ATOM 902 N N . HIS A 1 117 ? -1.158 14.126 -0.937 1.00 94.50 117 HIS A N 1
ATOM 903 C CA . HIS A 1 117 ? -2.153 13.094 -1.246 1.00 94.50 117 HIS A CA 1
ATOM 904 C C . HIS A 1 117 ? -3.426 13.611 -1.943 1.00 94.50 117 HIS A C 1
ATOM 906 O O . HIS A 1 117 ? -4.100 12.856 -2.644 1.00 94.50 117 HIS A O 1
ATOM 912 N N . GLU A 1 118 ? -3.744 14.893 -1.764 1.00 92.75 118 GLU A N 1
ATOM 913 C CA . GLU A 1 118 ? -4.881 15.569 -2.406 1.00 92.75 118 GLU A CA 1
ATOM 914 C C . GLU A 1 118 ? -4.551 16.071 -3.819 1.00 92.75 118 GLU A C 1
ATOM 916 O O . GLU A 1 118 ? -5.440 16.490 -4.555 1.00 92.75 118 GLU A O 1
ATOM 921 N N . SER A 1 119 ? -3.274 16.055 -4.210 1.00 94.00 119 SER A N 1
ATOM 922 C CA . SER A 1 119 ? -2.850 16.516 -5.527 1.00 94.00 119 SER A CA 1
ATOM 923 C C . SER A 1 119 ? -3.112 15.459 -6.595 1.00 94.00 119 SER A C 1
ATOM 925 O O . SER A 1 119 ? -2.681 14.309 -6.471 1.00 94.00 119 SER A O 1
ATOM 927 N N . PHE A 1 120 ? -3.699 15.896 -7.710 1.00 92.50 120 PHE A N 1
ATOM 928 C CA . PHE A 1 120 ? -3.869 15.091 -8.923 1.00 92.50 120 PHE A CA 1
ATOM 929 C C . PHE A 1 120 ? -2.541 14.625 -9.536 1.00 92.50 120 PHE A C 1
ATOM 931 O O . PHE A 1 120 ? -2.528 13.697 -10.344 1.00 92.50 120 PHE A O 1
ATOM 938 N N . GLU A 1 121 ? -1.407 15.228 -9.155 1.00 92.75 121 GLU A N 1
ATOM 939 C CA . GLU A 1 121 ? -0.098 14.739 -9.595 1.00 92.75 121 GLU A CA 1
ATOM 940 C C . GLU A 1 121 ? 0.129 13.291 -9.144 1.00 92.75 121 GLU A C 1
ATOM 942 O O . GLU A 1 121 ? 0.658 12.508 -9.924 1.00 92.75 121 GLU A O 1
ATOM 947 N N . GLN A 1 122 ? -0.348 12.872 -7.960 1.00 92.94 122 GLN A N 1
ATOM 948 C CA . GLN A 1 122 ? -0.257 11.459 -7.557 1.00 92.94 122 GLN A CA 1
ATOM 949 C C . GLN A 1 122 ? -0.952 10.526 -8.559 1.00 92.94 122 GLN A C 1
ATOM 951 O O . GLN A 1 122 ? -0.389 9.498 -8.934 1.00 92.94 122 GLN A O 1
ATOM 956 N N . ASP A 1 123 ? -2.138 10.904 -9.035 1.00 94.88 123 ASP A N 1
ATOM 957 C CA . ASP A 1 123 ? -2.916 10.096 -9.978 1.00 94.88 123 ASP A CA 1
ATOM 958 C C . ASP A 1 123 ? -2.233 10.037 -11.350 1.00 94.88 123 ASP A C 1
ATOM 960 O O . ASP A 1 123 ? -2.240 9.005 -12.024 1.00 94.88 123 ASP A O 1
ATOM 964 N N . ARG A 1 124 ? -1.568 11.130 -11.743 1.00 94.50 124 ARG A N 1
ATOM 965 C CA . ARG A 1 124 ? -0.758 11.193 -12.963 1.00 94.50 124 ARG A CA 1
ATOM 966 C C . ARG A 1 124 ? 0.395 10.191 -12.931 1.00 94.50 124 ARG A C 1
ATOM 968 O O . ARG A 1 124 ? 0.611 9.495 -13.919 1.00 94.50 124 ARG A O 1
ATOM 975 N N . TRP A 1 125 ? 1.097 10.088 -11.806 1.00 94.56 125 TRP A N 1
ATOM 976 C CA . TRP A 1 125 ? 2.191 9.131 -11.626 1.00 94.56 125 TRP A CA 1
ATOM 977 C C . TRP A 1 125 ? 1.709 7.683 -11.632 1.00 94.56 125 TRP A C 1
ATOM 979 O O . TRP A 1 125 ? 2.325 6.835 -12.276 1.00 94.56 125 TRP A O 1
ATOM 989 N N . VAL A 1 126 ? 0.580 7.403 -10.973 1.00 96.88 126 VAL A N 1
ATOM 990 C CA . VAL A 1 126 ? -0.067 6.084 -11.039 1.00 96.88 126 VAL A CA 1
ATOM 991 C C . VAL A 1 126 ? -0.394 5.734 -12.491 1.00 96.88 126 VAL A C 1
ATOM 993 O O . VAL A 1 126 ? -0.067 4.641 -12.952 1.00 96.88 126 VAL A O 1
ATOM 996 N N . LEU A 1 127 ? -0.974 6.673 -13.244 1.00 96.56 127 LEU A N 1
ATOM 997 C CA . LEU A 1 127 ? -1.299 6.466 -14.651 1.00 96.56 127 LEU A CA 1
ATOM 998 C C . LEU A 1 127 ? -0.056 6.236 -15.521 1.00 96.56 127 LEU A C 1
ATOM 1000 O O . LEU A 1 127 ? -0.115 5.432 -16.448 1.00 96.56 127 LEU A O 1
ATOM 1004 N N . ASP A 1 128 ? 1.064 6.900 -15.241 1.00 94.94 128 ASP A N 1
ATOM 1005 C CA . ASP A 1 128 ? 2.316 6.663 -15.965 1.00 94.94 128 ASP A CA 1
ATOM 1006 C C . ASP A 1 128 ? 2.839 5.237 -15.739 1.00 94.94 128 ASP A C 1
ATOM 1008 O O . ASP A 1 128 ? 3.158 4.549 -16.709 1.00 94.94 128 ASP A O 1
ATOM 1012 N N . ILE A 1 129 ? 2.814 4.739 -14.498 1.00 96.69 129 ILE A N 1
ATOM 1013 C CA . ILE A 1 129 ? 3.174 3.345 -14.188 1.00 96.69 129 ILE A CA 1
ATOM 1014 C C . ILE A 1 129 ? 2.233 2.368 -14.913 1.00 96.69 129 ILE A C 1
ATOM 1016 O O . ILE A 1 129 ? 2.681 1.391 -15.521 1.00 96.69 129 ILE A O 1
ATOM 1020 N N . LEU A 1 130 ? 0.923 2.642 -14.900 1.00 96.81 130 LEU A N 1
ATOM 1021 C CA . LEU A 1 130 ? -0.064 1.829 -15.614 1.00 96.81 130 LEU A CA 1
ATOM 1022 C C . LEU A 1 130 ? 0.160 1.829 -17.127 1.00 96.81 130 LEU A C 1
ATOM 1024 O O . LEU A 1 130 ? -0.012 0.794 -17.767 1.00 96.81 130 LEU A O 1
ATOM 1028 N N . ARG A 1 131 ? 0.561 2.963 -17.709 1.00 95.00 131 ARG A N 1
ATOM 1029 C CA . ARG A 1 131 ? 0.904 3.061 -19.132 1.00 95.00 131 ARG A CA 1
ATOM 1030 C C . ARG A 1 131 ? 2.140 2.241 -19.463 1.00 95.00 131 ARG A C 1
ATOM 1032 O O . ARG A 1 131 ? 2.114 1.542 -20.471 1.00 95.00 131 ARG A O 1
ATOM 1039 N N . THR A 1 132 ? 3.175 2.265 -18.623 1.00 92.81 132 THR A N 1
ATOM 1040 C CA . THR A 1 132 ? 4.346 1.391 -18.793 1.00 92.81 132 THR A CA 1
ATOM 1041 C C . THR A 1 132 ? 3.935 -0.080 -18.784 1.00 92.81 132 THR A C 1
ATOM 1043 O O . THR A 1 132 ? 4.371 -0.829 -19.655 1.00 92.81 132 THR A O 1
ATOM 1046 N N . ARG A 1 133 ? 3.029 -0.493 -17.884 1.00 94.25 133 ARG A N 1
ATOM 1047 C CA . ARG A 1 133 ? 2.459 -1.852 -17.904 1.00 94.25 133 ARG A CA 1
ATOM 1048 C C . ARG A 1 133 ? 1.655 -2.141 -19.170 1.00 94.25 133 ARG A C 1
ATOM 1050 O O . ARG A 1 133 ? 1.810 -3.197 -19.779 1.00 94.25 133 ARG A O 1
ATOM 1057 N N . GLY A 1 134 ? 0.822 -1.191 -19.586 1.00 93.12 134 GLY A N 1
ATOM 1058 C CA . GLY A 1 134 ? -0.044 -1.297 -20.760 1.00 93.12 134 GLY A CA 1
ATOM 1059 C C . GLY A 1 134 ? 0.697 -1.398 -22.098 1.00 93.12 134 GLY A C 1
ATOM 1060 O O . GLY A 1 134 ? 0.095 -1.820 -23.079 1.00 93.12 134 GLY A O 1
ATOM 1061 N N . GLN A 1 135 ? 1.993 -1.071 -22.151 1.00 91.31 135 GLN A N 1
ATOM 1062 C CA . GLN A 1 135 ? 2.836 -1.304 -23.333 1.00 91.31 135 GLN A CA 1
ATOM 1063 C C . GLN A 1 135 ? 3.102 -2.796 -23.601 1.00 91.31 135 GLN A C 1
ATOM 1065 O O . GLN A 1 135 ? 3.610 -3.138 -24.669 1.00 91.31 135 GLN A O 1
ATOM 1070 N N . GLY A 1 136 ? 2.775 -3.678 -22.652 1.00 92.31 136 GLY A N 1
ATOM 1071 C CA . GLY A 1 136 ? 3.053 -5.104 -22.755 1.00 92.31 136 GLY A CA 1
ATOM 1072 C C . GLY A 1 136 ? 4.529 -5.441 -22.513 1.00 92.31 136 GLY A C 1
ATOM 1073 O O . GLY A 1 136 ? 5.337 -4.560 -22.203 1.00 92.31 136 GLY A O 1
ATOM 1074 N N . PRO A 1 137 ? 4.892 -6.729 -22.609 1.00 94.75 137 PRO A N 1
ATOM 1075 C CA . PRO A 1 137 ? 6.234 -7.201 -22.298 1.00 94.75 137 PRO A CA 1
ATOM 1076 C C . PRO A 1 137 ? 7.291 -6.533 -23.185 1.00 94.75 137 PRO A C 1
ATOM 1078 O O . PRO A 1 137 ? 7.087 -6.335 -24.382 1.00 94.75 137 PRO A O 1
ATOM 1081 N N . LEU A 1 138 ? 8.447 -6.202 -22.608 1.00 94.38 138 LEU A N 1
ATOM 1082 C CA . LEU A 1 138 ? 9.573 -5.678 -23.379 1.00 94.38 138 LEU A CA 1
ATOM 1083 C C . LEU A 1 138 ? 10.198 -6.799 -24.229 1.00 94.38 138 LEU A C 1
ATOM 1085 O O . LEU A 1 138 ? 10.705 -7.784 -23.692 1.00 94.38 138 LEU A O 1
ATOM 1089 N N . THR A 1 139 ? 10.172 -6.635 -25.552 1.00 94.19 139 THR A N 1
ATOM 1090 C CA . THR A 1 139 ? 10.580 -7.661 -26.524 1.00 94.19 139 THR A CA 1
ATOM 1091 C C . THR A 1 139 ? 11.671 -7.190 -27.477 1.00 94.19 139 THR A C 1
ATOM 1093 O O . THR A 1 139 ? 11.745 -6.005 -27.810 1.00 94.19 139 THR A O 1
ATOM 1096 N N . ARG A 1 140 ? 12.460 -8.130 -28.006 1.00 92.88 140 ARG A N 1
ATOM 1097 C CA . ARG A 1 140 ? 13.386 -7.910 -29.129 1.00 92.88 140 ARG A CA 1
ATOM 1098 C C . ARG A 1 140 ? 13.409 -9.112 -30.086 1.00 92.88 140 ARG A C 1
ATOM 1100 O O . ARG A 1 140 ? 13.012 -10.204 -29.681 1.00 92.88 140 ARG A O 1
ATOM 1107 N N . PRO A 1 141 ? 13.872 -8.956 -31.338 1.00 91.94 141 PRO A N 1
ATOM 1108 C CA . PRO A 1 141 ? 14.074 -10.093 -32.236 1.00 91.94 141 PRO A CA 1
ATOM 1109 C C . PRO A 1 141 ? 15.104 -11.086 -31.675 1.00 91.94 141 PRO A C 1
ATOM 1111 O O . PRO A 1 141 ? 16.170 -10.675 -31.215 1.00 91.94 141 PRO A O 1
ATOM 1114 N N . ALA A 1 142 ? 14.799 -12.385 -31.721 1.00 87.06 142 ALA A N 1
ATOM 1115 C CA . ALA A 1 142 ? 15.713 -13.439 -31.280 1.00 87.06 142 ALA A CA 1
ATOM 1116 C C . ALA A 1 142 ? 16.713 -13.846 -32.390 1.00 87.06 142 ALA A C 1
ATOM 1118 O O . ALA A 1 142 ? 16.342 -13.852 -33.571 1.00 87.06 142 ALA A O 1
ATOM 1119 N N . PRO A 1 143 ? 17.954 -14.256 -32.050 1.00 77.31 143 PRO A N 1
ATOM 1120 C CA . PRO A 1 143 ? 18.884 -14.843 -33.015 1.00 77.31 143 PRO A CA 1
ATOM 1121 C C . PRO A 1 143 ? 18.362 -16.217 -33.469 1.00 77.31 143 PRO A C 1
ATOM 1123 O O . PRO A 1 143 ? 18.344 -17.155 -32.680 1.00 77.31 143 PRO A O 1
ATOM 1126 N N . GLY A 1 144 ? 17.922 -16.343 -34.725 1.00 77.31 144 GLY A N 1
ATOM 1127 C CA . GLY A 1 144 ? 17.445 -17.624 -35.282 1.00 77.31 144 GLY A CA 1
ATOM 1128 C C . GLY A 1 144 ? 15.939 -17.734 -35.548 1.00 77.31 144 GLY A C 1
ATOM 1129 O O . GLY A 1 144 ? 15.465 -18.839 -35.778 1.00 77.31 144 GLY A O 1
ATOM 1130 N N . ALA A 1 145 ? 15.233 -16.595 -35.596 1.00 77.00 145 ALA A N 1
ATOM 1131 C CA . ALA A 1 145 ? 13.780 -16.434 -35.745 1.00 77.00 145 ALA A CA 1
ATOM 1132 C C . ALA A 1 145 ? 12.996 -16.628 -34.434 1.00 77.00 145 ALA A C 1
ATOM 1134 O O . ALA A 1 145 ? 13.076 -17.657 -33.772 1.00 77.00 145 ALA A O 1
ATOM 1135 N N . GLY A 1 146 ? 12.231 -15.600 -34.052 1.00 87.56 146 GLY A N 1
ATOM 1136 C CA . GLY A 1 146 ? 11.438 -15.572 -32.822 1.00 87.56 146 GLY A CA 1
ATOM 1137 C C . GLY A 1 146 ? 11.492 -14.224 -32.105 1.00 87.56 146 GLY A C 1
ATOM 1138 O O . GLY A 1 146 ? 12.103 -13.264 -32.583 1.00 87.56 146 GLY A O 1
ATOM 1139 N N . ILE A 1 147 ? 10.845 -14.169 -30.942 1.00 91.94 147 ILE A N 1
ATOM 1140 C CA . ILE A 1 147 ? 10.811 -13.002 -30.059 1.00 91.94 147 ILE A CA 1
ATOM 1141 C C . ILE A 1 147 ? 11.474 -13.386 -28.738 1.00 91.94 147 ILE A C 1
ATOM 1143 O O . ILE A 1 147 ? 11.040 -14.324 -28.071 1.00 91.94 147 ILE A O 1
ATOM 1147 N N . ASP A 1 148 ? 12.509 -12.645 -28.360 1.00 92.31 148 ASP A N 1
ATOM 1148 C CA . ASP A 1 148 ? 13.095 -12.692 -27.026 1.00 92.31 148 ASP A CA 1
ATOM 1149 C C . ASP A 1 148 ? 12.353 -11.698 -26.117 1.00 92.31 148 ASP A C 1
ATOM 1151 O O . ASP A 1 148 ? 12.036 -10.577 -26.529 1.00 92.31 148 ASP A O 1
ATOM 1155 N N . ILE A 1 149 ? 12.031 -12.129 -24.897 1.00 93.56 149 ILE A N 1
ATOM 1156 C CA . ILE A 1 149 ? 11.255 -11.365 -23.912 1.00 93.56 149 ILE A CA 1
ATOM 1157 C C . ILE A 1 149 ? 12.164 -11.079 -22.720 1.00 93.56 149 ILE A C 1
ATOM 1159 O O . ILE A 1 149 ? 12.722 -12.008 -22.131 1.00 93.56 149 ILE A O 1
ATOM 1163 N N . ALA A 1 150 ? 12.250 -9.812 -22.317 1.00 93.94 150 ALA A N 1
ATOM 1164 C CA . ALA A 1 150 ? 13.030 -9.392 -21.162 1.00 93.94 150 ALA A CA 1
ATOM 1165 C C . ALA A 1 150 ? 12.410 -9.934 -19.866 1.00 93.94 150 ALA A C 1
ATOM 1167 O O . ALA A 1 150 ? 11.383 -9.435 -19.396 1.00 93.94 150 ALA A O 1
ATOM 1168 N N . ARG A 1 151 ? 13.048 -10.947 -19.278 1.00 93.69 151 ARG A N 1
ATOM 1169 C CA . ARG A 1 151 ? 12.626 -11.577 -18.023 1.00 93.69 151 ARG A CA 1
ATOM 1170 C C . ARG A 1 151 ? 13.671 -11.367 -16.944 1.00 93.69 151 ARG A C 1
ATOM 1172 O O . ARG A 1 151 ? 14.846 -11.614 -17.179 1.00 93.69 151 ARG A O 1
ATOM 1179 N N . THR A 1 152 ? 13.221 -10.972 -15.765 1.00 91.31 152 THR A N 1
ATOM 1180 C CA . THR A 1 152 ? 14.003 -11.021 -14.530 1.00 91.31 152 THR A CA 1
ATOM 1181 C C . THR A 1 152 ? 13.464 -12.155 -13.649 1.00 91.31 152 THR A C 1
ATOM 1183 O O . THR A 1 152 ? 12.382 -12.688 -13.929 1.00 91.31 152 THR A O 1
ATOM 1186 N N . PRO A 1 153 ? 14.152 -12.526 -12.554 1.00 87.94 153 PRO A N 1
ATOM 1187 C CA . PRO A 1 153 ? 13.605 -13.466 -11.572 1.00 87.94 153 PRO A CA 1
ATOM 1188 C C . PRO A 1 153 ? 12.248 -13.032 -10.985 1.00 87.94 153 PRO A C 1
ATOM 1190 O O . PRO A 1 153 ? 11.477 -13.871 -10.528 1.00 87.94 153 PRO A O 1
ATOM 1193 N N . ASN A 1 154 ? 11.940 -11.731 -11.026 1.00 85.19 154 ASN A N 1
ATOM 1194 C CA . ASN A 1 154 ? 10.715 -11.130 -10.495 1.00 85.19 154 ASN A CA 1
ATOM 1195 C C . ASN A 1 154 ? 9.622 -10.930 -11.558 1.00 85.19 154 ASN A C 1
ATOM 1197 O O . ASN A 1 154 ? 8.604 -10.306 -11.263 1.00 85.19 154 ASN A O 1
ATOM 1201 N N . GLY A 1 155 ? 9.823 -11.434 -12.779 1.00 90.50 155 GLY A N 1
ATOM 1202 C CA . GLY A 1 155 ? 8.832 -11.400 -13.850 1.00 90.50 155 GLY A CA 1
ATOM 1203 C C . GLY A 1 155 ? 9.307 -10.689 -15.114 1.00 90.50 155 GLY A C 1
ATOM 1204 O O . GLY A 1 155 ? 10.477 -10.365 -15.312 1.00 90.50 155 GLY A O 1
ATOM 1205 N N . THR A 1 156 ? 8.365 -10.473 -16.016 1.00 93.12 156 THR A N 1
ATOM 1206 C CA . THR A 1 156 ? 8.584 -9.861 -17.320 1.00 93.12 156 THR A CA 1
ATOM 1207 C C . THR A 1 156 ? 8.607 -8.342 -17.207 1.00 93.12 156 THR A C 1
ATOM 1209 O O . THR A 1 156 ? 7.685 -7.722 -16.673 1.00 93.12 156 THR A O 1
ATOM 1212 N N . VAL A 1 157 ? 9.646 -7.716 -17.758 1.00 92.56 157 VAL A N 1
ATOM 1213 C CA . VAL A 1 157 ? 9.794 -6.256 -17.754 1.00 92.56 157 VAL A CA 1
ATOM 1214 C C . VAL A 1 157 ? 8.615 -5.606 -18.479 1.00 92.56 157 VAL A C 1
ATOM 1216 O O . VAL A 1 157 ? 8.162 -6.110 -19.509 1.00 92.56 157 VAL A O 1
ATOM 1219 N N . ARG A 1 158 ? 8.132 -4.483 -17.928 1.00 90.31 158 ARG A N 1
ATOM 1220 C CA . ARG A 1 158 ? 6.868 -3.786 -18.247 1.00 90.31 158 ARG A CA 1
ATOM 1221 C C . ARG A 1 158 ? 5.607 -4.527 -17.808 1.00 90.31 158 ARG A C 1
ATOM 1223 O O . ARG A 1 158 ? 4.832 -3.947 -17.063 1.00 90.31 158 ARG A O 1
ATOM 1230 N N . ASN A 1 159 ? 5.406 -5.787 -18.186 1.00 91.50 159 ASN A N 1
ATOM 1231 C CA . ASN A 1 159 ? 4.145 -6.476 -17.879 1.00 91.50 159 ASN A CA 1
ATOM 1232 C C . ASN A 1 159 ? 3.941 -6.741 -16.378 1.00 91.50 159 ASN A C 1
ATOM 1234 O O . ASN A 1 159 ? 2.863 -6.483 -15.840 1.00 91.50 159 ASN A O 1
ATOM 1238 N N . ASP A 1 160 ? 4.991 -7.230 -15.718 1.00 92.25 160 ASP A N 1
ATOM 1239 C CA . ASP A 1 160 ? 4.955 -7.630 -14.307 1.00 92.25 160 ASP A CA 1
ATOM 1240 C C . ASP A 1 160 ? 5.608 -6.577 -13.394 1.00 92.25 160 ASP A C 1
ATOM 1242 O O . ASP A 1 160 ? 5.580 -6.717 -12.176 1.00 92.25 160 ASP A O 1
ATOM 1246 N N . LEU A 1 161 ? 6.176 -5.512 -13.987 1.00 95.00 161 LEU A N 1
ATOM 1247 C CA . LEU A 1 161 ? 6.886 -4.418 -13.309 1.00 95.00 161 LEU A CA 1
ATOM 1248 C C . LEU A 1 161 ? 7.841 -4.934 -12.214 1.00 95.00 161 LEU A C 1
ATOM 1250 O O . LEU A 1 161 ? 7.642 -4.651 -11.028 1.00 95.00 161 LEU A O 1
ATOM 1254 N N . PRO A 1 162 ? 8.877 -5.705 -12.594 1.00 93.69 162 PRO A N 1
ATOM 1255 C CA . PRO A 1 162 ? 9.763 -6.336 -11.627 1.00 93.69 162 PRO A CA 1
ATOM 1256 C C . PRO A 1 162 ? 10.365 -5.305 -10.669 1.00 93.69 162 PRO A C 1
ATOM 1258 O O . PRO A 1 162 ? 10.637 -4.162 -11.045 1.00 93.69 162 PRO A O 1
ATOM 1261 N N . PHE A 1 163 ? 10.564 -5.736 -9.424 1.00 94.62 163 PHE A N 1
ATOM 1262 C CA . PHE A 1 163 ? 11.056 -4.941 -8.293 1.00 94.62 163 PHE A CA 1
ATOM 1263 C C . PHE A 1 163 ? 10.100 -3.874 -7.747 1.00 94.62 163 PHE A C 1
ATOM 1265 O O . PHE A 1 163 ? 10.329 -3.427 -6.631 1.00 94.62 163 PHE A O 1
ATOM 1272 N N . LEU A 1 164 ? 8.999 -3.522 -8.430 1.00 95.75 164 LEU A N 1
ATOM 1273 C CA . LEU A 1 164 ? 8.081 -2.473 -7.958 1.00 95.75 164 LEU A CA 1
ATOM 1274 C C . LEU A 1 164 ? 7.593 -2.744 -6.530 1.00 95.75 164 LEU A C 1
ATOM 1276 O O . LEU A 1 164 ? 7.739 -1.902 -5.650 1.00 95.75 164 LEU A O 1
ATOM 1280 N N . THR A 1 165 ? 7.023 -3.925 -6.285 1.00 94.69 165 THR A N 1
ATOM 1281 C CA . THR A 1 165 ? 6.533 -4.291 -4.950 1.00 94.69 165 THR A CA 1
ATOM 1282 C C . THR A 1 165 ? 7.663 -4.342 -3.932 1.00 94.69 165 THR A C 1
ATOM 1284 O O . THR A 1 165 ? 7.517 -3.787 -2.843 1.00 94.69 165 THR A O 1
ATOM 1287 N N . THR A 1 166 ? 8.764 -5.017 -4.270 1.00 93.88 166 THR A N 1
ATOM 1288 C CA . THR A 1 166 ? 9.899 -5.210 -3.363 1.00 93.88 166 THR A CA 1
ATOM 1289 C C . THR A 1 166 ? 10.466 -3.866 -2.924 1.00 93.88 166 THR A C 1
ATOM 1291 O O . THR A 1 166 ? 10.530 -3.606 -1.727 1.00 93.88 166 THR A O 1
ATOM 1294 N N . ASP A 1 167 ? 10.760 -2.982 -3.876 1.00 95.50 167 ASP A N 1
ATOM 1295 C CA . ASP A 1 167 ? 11.342 -1.671 -3.612 1.00 95.50 167 ASP A CA 1
ATOM 1296 C C . ASP A 1 167 ? 10.379 -0.779 -2.835 1.00 95.50 167 ASP A C 1
ATOM 1298 O O . ASP A 1 167 ? 10.774 -0.178 -1.842 1.00 95.50 167 ASP A O 1
ATOM 1302 N N . MET A 1 168 ? 9.102 -0.708 -3.230 1.00 96.00 168 MET A N 1
ATOM 1303 C CA . MET A 1 168 ? 8.120 0.119 -2.517 1.00 96.00 168 MET A CA 1
ATOM 1304 C C . MET A 1 168 ? 7.912 -0.362 -1.077 1.00 96.00 168 MET A C 1
ATOM 1306 O O . MET A 1 168 ? 7.766 0.453 -0.167 1.00 96.00 168 MET A O 1
ATOM 1310 N N . THR A 1 169 ? 7.931 -1.678 -0.856 1.00 94.56 169 THR A N 1
ATOM 1311 C CA . THR A 1 169 ? 7.787 -2.270 0.480 1.00 94.56 169 THR A CA 1
ATOM 1312 C C . THR A 1 169 ? 9.031 -2.034 1.330 1.00 94.56 169 THR A C 1
ATOM 1314 O O . THR A 1 169 ? 8.909 -1.634 2.486 1.00 94.56 169 THR A O 1
ATOM 1317 N N . GLU A 1 170 ? 10.226 -2.231 0.772 1.00 94.25 170 GLU A N 1
ATOM 1318 C CA . GLU A 1 170 ? 11.494 -1.972 1.459 1.00 94.25 170 GLU A CA 1
ATOM 1319 C C . GLU A 1 170 ? 11.639 -0.487 1.814 1.00 94.25 170 GLU A C 1
ATOM 1321 O O . GLU A 1 170 ? 11.937 -0.138 2.957 1.00 94.25 170 GLU A O 1
ATOM 1326 N N . LEU A 1 171 ? 11.358 0.403 0.860 1.00 94.50 171 LEU A N 1
ATOM 1327 C CA . LEU A 1 171 ? 11.389 1.845 1.077 1.00 94.50 171 LEU A CA 1
ATOM 1328 C C . LEU A 1 171 ? 10.378 2.272 2.142 1.00 94.50 171 LEU A C 1
ATOM 1330 O O . LEU A 1 171 ? 10.712 3.115 2.978 1.00 94.50 171 LEU A O 1
ATOM 1334 N N . TRP A 1 172 ? 9.183 1.675 2.161 1.00 94.88 172 TRP A N 1
ATOM 1335 C CA . TRP A 1 172 ? 8.204 1.901 3.221 1.00 94.88 172 TRP A CA 1
ATOM 1336 C C . TRP A 1 172 ? 8.733 1.462 4.587 1.00 94.88 172 TRP A C 1
ATOM 1338 O O . TRP A 1 172 ? 8.758 2.266 5.514 1.00 94.88 172 TRP A O 1
ATOM 1348 N N . ILE A 1 173 ? 9.199 0.217 4.718 1.00 92.06 173 ILE A N 1
ATOM 1349 C CA . ILE A 1 173 ? 9.710 -0.329 5.986 1.00 92.06 173 ILE A CA 1
ATOM 1350 C C . ILE A 1 173 ? 10.856 0.530 6.532 1.00 92.06 173 ILE A C 1
ATOM 1352 O O . ILE A 1 173 ? 10.868 0.850 7.721 1.00 92.06 173 ILE A O 1
ATOM 1356 N N . ASN A 1 174 ? 11.782 0.937 5.664 1.00 91.19 174 ASN A N 1
ATOM 1357 C CA . ASN A 1 174 ? 12.987 1.654 6.068 1.00 91.19 174 ASN A CA 1
ATOM 1358 C C . ASN A 1 174 ? 12.737 3.131 6.402 1.00 91.19 174 ASN A C 1
ATOM 1360 O O . ASN A 1 174 ? 13.492 3.702 7.183 1.00 91.19 174 ASN A O 1
ATOM 1364 N N . ASN A 1 175 ? 11.698 3.758 5.834 1.00 90.12 175 ASN A N 1
ATOM 1365 C CA . ASN A 1 175 ? 11.487 5.206 5.964 1.00 90.12 175 ASN A CA 1
ATOM 1366 C C . ASN A 1 175 ? 10.192 5.599 6.691 1.00 90.12 175 ASN A C 1
ATOM 1368 O O . ASN A 1 175 ? 10.086 6.731 7.146 1.00 90.12 175 ASN A O 1
ATOM 1372 N N . CYS A 1 176 ? 9.203 4.713 6.845 1.00 90.75 176 CYS A N 1
ATOM 1373 C CA . CYS A 1 176 ? 7.914 5.064 7.464 1.00 90.75 176 CYS A CA 1
ATOM 1374 C C . CYS A 1 176 ? 8.081 5.668 8.866 1.00 90.75 176 CYS A C 1
ATOM 1376 O O . CYS A 1 176 ? 7.330 6.566 9.239 1.00 90.75 176 CYS A O 1
ATOM 1378 N N . ALA A 1 177 ? 9.057 5.186 9.640 1.00 89.38 177 ALA A N 1
ATOM 1379 C CA . ALA A 1 177 ? 9.325 5.706 10.974 1.00 89.38 177 ALA A CA 1
ATOM 1380 C C . ALA A 1 177 ? 10.016 7.074 10.964 1.00 89.38 177 ALA A C 1
ATOM 1382 O O . ALA A 1 177 ? 9.802 7.853 11.884 1.00 89.38 177 ALA A O 1
ATOM 1383 N N . THR A 1 178 ? 10.829 7.373 9.951 1.00 89.88 178 THR A N 1
ATOM 1384 C CA . THR A 1 178 ? 11.616 8.613 9.891 1.00 89.88 178 THR A CA 1
ATOM 1385 C C . THR A 1 178 ? 10.839 9.776 9.282 1.00 89.88 178 THR A C 1
ATOM 1387 O O . THR A 1 178 ? 11.173 10.933 9.536 1.00 89.88 178 THR A O 1
ATOM 1390 N N . MET A 1 179 ? 9.789 9.471 8.516 1.00 91.25 179 MET A N 1
ATOM 1391 C CA . MET A 1 179 ? 8.871 10.446 7.937 1.00 91.25 179 MET A CA 1
ATOM 1392 C C . MET A 1 179 ? 8.056 11.189 8.994 1.00 91.25 179 MET A C 1
ATOM 1394 O O . MET A 1 179 ? 7.645 10.622 10.012 1.00 91.25 179 MET A O 1
ATOM 1398 N N . ASP A 1 180 ? 7.735 12.443 8.684 1.00 90.25 180 ASP A N 1
ATOM 1399 C CA . ASP A 1 180 ? 6.645 13.139 9.357 1.00 90.25 180 ASP A CA 1
ATOM 1400 C C . ASP A 1 180 ? 5.267 12.562 8.967 1.00 90.25 180 ASP A C 1
ATOM 1402 O O . ASP A 1 180 ? 5.110 11.833 7.978 1.00 90.25 180 ASP A O 1
ATOM 1406 N N . ALA A 1 181 ? 4.233 12.905 9.738 1.00 90.06 181 ALA A N 1
ATOM 1407 C CA . ALA A 1 181 ? 2.871 12.424 9.506 1.00 90.06 181 ALA A CA 1
ATOM 1408 C C . ALA A 1 181 ? 2.319 12.773 8.106 1.00 90.06 181 ALA A C 1
ATOM 1410 O O . ALA A 1 181 ? 1.554 11.994 7.533 1.00 90.06 181 ALA A O 1
ATOM 1411 N N . LYS A 1 182 ? 2.705 13.919 7.526 1.00 93.06 182 LYS A N 1
ATOM 1412 C CA . LYS A 1 182 ? 2.233 14.352 6.202 1.00 93.06 182 LYS A CA 1
ATOM 1413 C C . LYS A 1 182 ? 2.887 13.528 5.100 1.00 93.06 182 LYS A C 1
ATOM 1415 O O . LYS A 1 182 ? 2.196 13.081 4.189 1.00 93.06 182 LYS A O 1
ATOM 1420 N N . GLN A 1 183 ? 4.189 13.296 5.186 1.00 94.62 183 GLN A N 1
ATOM 1421 C CA . GLN A 1 183 ? 4.923 12.452 4.251 1.00 94.62 183 GLN A CA 1
ATOM 1422 C C . GLN A 1 183 ? 4.463 11.001 4.314 1.00 94.62 183 GLN A C 1
ATOM 1424 O O . GLN A 1 183 ? 4.247 10.385 3.270 1.00 94.62 183 GLN A O 1
ATOM 1429 N N . CYS A 1 184 ? 4.246 10.481 5.525 1.00 94.62 184 CYS A N 1
ATOM 1430 C CA . CYS A 1 184 ? 3.689 9.151 5.733 1.00 94.62 184 CYS A CA 1
ATOM 1431 C C . CYS A 1 184 ? 2.321 9.022 5.041 1.00 94.62 184 CYS A C 1
ATOM 1433 O O . CYS A 1 184 ? 2.099 8.077 4.282 1.00 94.62 184 CYS A O 1
ATOM 1435 N N . LEU A 1 185 ? 1.434 10.011 5.220 1.00 96.38 185 LEU A N 1
ATOM 1436 C CA . LEU A 1 185 ? 0.125 10.052 4.563 1.00 96.38 185 LEU A CA 1
ATOM 1437 C C . LEU A 1 185 ? 0.234 10.160 3.036 1.00 96.38 185 LEU A C 1
ATOM 1439 O O . LEU A 1 185 ? -0.493 9.469 2.318 1.00 96.38 185 LEU A O 1
ATOM 1443 N N . ASN A 1 186 ? 1.128 11.009 2.529 1.00 97.31 186 ASN A N 1
ATOM 1444 C CA . ASN A 1 186 ? 1.348 11.187 1.095 1.00 97.31 186 ASN A CA 1
ATOM 1445 C C . ASN A 1 186 ? 1.812 9.883 0.437 1.00 97.31 186 ASN A C 1
ATOM 1447 O O . ASN A 1 186 ? 1.188 9.428 -0.528 1.00 97.31 186 ASN A O 1
ATOM 1451 N N . ALA A 1 187 ? 2.843 9.250 1.005 1.00 97.38 187 ALA A N 1
ATOM 1452 C CA . ALA A 1 187 ? 3.390 7.994 0.510 1.00 97.38 187 ALA A CA 1
ATOM 1453 C C . ALA A 1 187 ? 2.358 6.861 0.606 1.00 97.38 187 ALA A C 1
ATOM 1455 O O . ALA A 1 187 ? 2.141 6.145 -0.371 1.00 97.38 187 ALA A O 1
ATOM 1456 N N . ALA A 1 188 ? 1.659 6.739 1.740 1.00 98.00 188 ALA A N 1
ATOM 1457 C CA . ALA A 1 188 ? 0.610 5.740 1.921 1.00 98.00 188 ALA A CA 1
ATOM 1458 C C . ALA A 1 188 ? -0.526 5.906 0.908 1.00 98.00 188 ALA A C 1
ATOM 1460 O O . ALA A 1 188 ? -0.969 4.921 0.326 1.00 98.00 188 ALA A O 1
ATOM 1461 N N . SER A 1 189 ? -0.969 7.141 0.662 1.00 98.25 189 SER A N 1
ATOM 1462 C CA . SER A 1 189 ? -2.040 7.425 -0.298 1.00 98.25 189 SER A CA 1
ATOM 1463 C C . SER A 1 189 ? -1.632 7.055 -1.720 1.00 98.25 189 SER A C 1
ATOM 1465 O O . SER A 1 189 ? -2.402 6.403 -2.419 1.00 98.25 189 SER A O 1
ATOM 1467 N N . PHE A 1 190 ? -0.411 7.397 -2.136 1.00 98.19 190 PHE A N 1
ATOM 1468 C CA . PHE A 1 190 ? 0.104 7.010 -3.448 1.00 98.19 190 PHE A CA 1
ATOM 1469 C C . PHE A 1 190 ? 0.180 5.485 -3.606 1.00 98.19 190 PHE A C 1
ATOM 1471 O O . PHE A 1 190 ? -0.305 4.941 -4.598 1.00 98.19 190 PHE A O 1
ATOM 1478 N N . LEU A 1 191 ? 0.740 4.781 -2.616 1.00 98.31 191 LEU A N 1
ATOM 1479 C CA . LEU A 1 191 ? 0.842 3.320 -2.646 1.00 98.31 191 LEU A CA 1
ATOM 1480 C C . LEU A 1 191 ? -0.536 2.650 -2.628 1.00 98.31 191 LEU A C 1
ATOM 1482 O O . LEU A 1 191 ? -0.739 1.668 -3.338 1.00 98.31 191 LEU A O 1
ATOM 1486 N N . ALA A 1 192 ? -1.497 3.203 -1.886 1.00 98.38 192 ALA A N 1
ATOM 1487 C CA . ALA A 1 192 ? -2.870 2.716 -1.862 1.00 98.38 192 ALA A CA 1
ATOM 1488 C C . ALA A 1 192 ? -3.577 2.922 -3.210 1.00 98.38 192 ALA A C 1
ATOM 1490 O O . ALA A 1 192 ? -4.201 1.993 -3.720 1.00 98.38 192 ALA A O 1
ATOM 1491 N N . LYS A 1 193 ? -3.425 4.096 -3.835 1.00 98.12 193 LYS A N 1
ATOM 1492 C CA . LYS A 1 193 ? -3.922 4.362 -5.194 1.00 98.12 193 LYS A CA 1
ATOM 1493 C C . LYS A 1 193 ? -3.300 3.411 -6.212 1.00 98.12 193 LYS A C 1
ATOM 1495 O O . LYS A 1 193 ? -4.000 2.871 -7.057 1.00 98.12 193 LYS A O 1
ATOM 1500 N N . LEU A 1 194 ? -1.999 3.147 -6.120 1.00 97.56 194 LEU A N 1
ATOM 1501 C CA . LEU A 1 194 ? -1.341 2.196 -7.011 1.00 97.56 194 LEU A CA 1
ATOM 1502 C C . LEU A 1 194 ? -1.835 0.759 -6.767 1.00 97.56 194 LEU A C 1
ATOM 1504 O O . LEU A 1 194 ? -2.128 0.034 -7.717 1.00 97.56 194 LEU A O 1
ATOM 1508 N N . ALA A 1 195 ? -1.998 0.353 -5.508 1.00 97.50 195 ALA A N 1
ATOM 1509 C CA . ALA A 1 195 ? -2.516 -0.961 -5.139 1.00 97.50 195 ALA A CA 1
ATOM 1510 C C . ALA A 1 195 ? -3.980 -1.169 -5.561 1.00 97.50 195 ALA A C 1
ATOM 1512 O O . ALA A 1 195 ? -4.354 -2.287 -5.919 1.00 97.50 195 ALA A O 1
ATOM 1513 N N . SER A 1 196 ? -4.806 -0.116 -5.579 1.00 97.31 196 SER A N 1
ATOM 1514 C CA . SER A 1 196 ? -6.211 -0.201 -6.007 1.00 97.31 196 SER A CA 1
ATOM 1515 C C . SER A 1 196 ? -6.347 -0.669 -7.464 1.00 97.31 196 SER A C 1
ATOM 1517 O O . SER A 1 196 ? -7.263 -1.422 -7.795 1.00 97.31 196 SER A O 1
ATOM 1519 N N . THR A 1 197 ? -5.362 -0.337 -8.304 1.00 96.69 197 THR A N 1
ATOM 1520 C CA . THR A 1 197 ? -5.296 -0.723 -9.724 1.00 96.69 197 THR A CA 1
ATOM 1521 C C . THR A 1 197 ? -4.866 -2.173 -9.960 1.00 96.69 197 THR A C 1
ATOM 1523 O O . THR A 1 197 ? -4.890 -2.644 -11.097 1.00 96.69 197 THR A O 1
ATOM 1526 N N . ARG A 1 198 ? -4.436 -2.888 -8.907 1.00 94.50 198 ARG A N 1
ATOM 1527 C CA . ARG A 1 198 ? -3.901 -4.259 -8.986 1.00 94.50 198 ARG A CA 1
ATOM 1528 C C . ARG A 1 198 ? -2.707 -4.387 -9.940 1.00 94.50 198 ARG A C 1
ATOM 1530 O O . ARG A 1 198 ? -2.506 -5.433 -10.559 1.00 94.50 198 ARG A O 1
ATOM 1537 N N . VAL A 1 199 ? -1.905 -3.323 -10.071 1.00 93.94 199 VAL A N 1
ATOM 1538 C CA . VAL A 1 199 ? -0.771 -3.284 -11.009 1.00 93.94 199 VAL A CA 1
ATOM 1539 C C . VAL A 1 199 ? 0.252 -4.398 -10.757 1.00 93.94 199 VAL A C 1
ATOM 1541 O O . VAL A 1 199 ? 0.826 -4.921 -11.705 1.00 93.94 199 VAL A O 1
ATOM 1544 N N . ALA A 1 200 ? 0.419 -4.798 -9.495 1.00 90.81 200 ALA A N 1
ATOM 1545 C CA . ALA A 1 200 ? 1.380 -5.803 -9.053 1.00 90.81 200 ALA A CA 1
ATOM 1546 C C . ALA A 1 200 ? 0.696 -7.024 -8.408 1.00 90.81 200 ALA A C 1
ATOM 1548 O O . ALA A 1 200 ? 1.148 -7.506 -7.373 1.00 90.81 200 ALA A O 1
ATOM 1549 N N . ASN A 1 201 ? -0.424 -7.491 -8.978 1.00 89.94 201 ASN A N 1
ATOM 1550 C CA . ASN A 1 201 ? -1.142 -8.697 -8.531 1.00 89.94 201 ASN A CA 1
ATOM 1551 C C . ASN A 1 201 ? -1.411 -8.717 -7.013 1.00 89.94 201 ASN A C 1
ATOM 1553 O O . ASN A 1 201 ? -1.086 -9.681 -6.326 1.00 89.94 201 ASN A O 1
ATOM 1557 N N . ASP A 1 202 ? -1.947 -7.613 -6.488 1.00 93.50 202 ASP A N 1
ATOM 1558 C CA . ASP A 1 202 ? -2.267 -7.397 -5.068 1.00 93.50 202 ASP A CA 1
ATOM 1559 C C . ASP A 1 202 ? -1.067 -7.400 -4.088 1.00 93.50 202 ASP A C 1
ATOM 1561 O O . ASP A 1 202 ? -1.231 -7.073 -2.915 1.00 93.50 202 ASP A O 1
ATOM 1565 N N . GLN A 1 203 ? 0.164 -7.638 -4.552 1.00 93.12 203 GLN A N 1
ATOM 1566 C CA . GLN A 1 203 ? 1.356 -7.708 -3.696 1.00 93.12 203 GLN A CA 1
ATOM 1567 C C . GLN A 1 203 ? 1.683 -6.388 -2.982 1.00 93.12 203 GLN A C 1
ATOM 1569 O O . GLN A 1 203 ? 2.197 -6.390 -1.866 1.00 93.12 203 GLN A O 1
ATOM 1574 N N . LEU A 1 204 ? 1.340 -5.236 -3.570 1.00 95.31 204 LEU A N 1
ATOM 1575 C CA . LEU A 1 204 ? 1.500 -3.938 -2.898 1.00 95.31 204 LEU A CA 1
ATOM 1576 C C . LEU A 1 204 ? 0.640 -3.814 -1.627 1.00 95.31 204 LEU A C 1
ATOM 1578 O O . LEU A 1 204 ? 0.978 -3.030 -0.742 1.00 95.31 204 LEU A O 1
ATOM 1582 N N . CYS A 1 205 ? -0.428 -4.608 -1.479 1.00 96.25 205 CYS A N 1
ATOM 1583 C CA . CYS A 1 205 ? -1.245 -4.615 -0.265 1.00 96.25 205 CYS A CA 1
ATOM 1584 C C . CYS A 1 205 ? -0.487 -5.129 0.973 1.00 96.25 205 CYS A C 1
ATOM 1586 O O . CYS A 1 205 ? -0.955 -4.900 2.087 1.00 96.25 205 CYS A O 1
ATOM 1588 N N . GLN A 1 206 ? 0.703 -5.732 0.834 1.00 95.19 206 GLN A N 1
ATOM 1589 C CA . GLN A 1 206 ? 1.572 -6.021 1.986 1.00 95.19 206 GLN A CA 1
ATOM 1590 C C . GLN A 1 206 ? 1.916 -4.755 2.779 1.00 95.19 206 GLN A C 1
ATOM 1592 O O . GLN A 1 206 ? 1.979 -4.805 4.006 1.00 95.19 206 GLN A O 1
ATOM 1597 N N . VAL A 1 207 ? 2.071 -3.608 2.109 1.00 96.50 207 VAL A N 1
ATOM 1598 C CA . VAL A 1 207 ? 2.310 -2.321 2.780 1.00 96.50 207 VAL A CA 1
ATOM 1599 C C . VAL A 1 207 ? 1.126 -1.941 3.672 1.00 96.50 207 VAL A C 1
ATOM 1601 O O . VAL A 1 207 ? 1.327 -1.527 4.814 1.00 96.50 207 VAL A O 1
ATOM 1604 N N . ALA A 1 208 ? -0.107 -2.161 3.203 1.00 97.31 208 ALA A N 1
ATOM 1605 C CA . ALA A 1 208 ? -1.309 -1.961 4.011 1.00 97.31 208 ALA A CA 1
ATOM 1606 C C . ALA A 1 208 ? -1.310 -2.870 5.244 1.00 97.31 208 ALA A C 1
ATOM 1608 O O . ALA A 1 208 ? -1.626 -2.417 6.339 1.00 97.31 208 ALA A O 1
ATOM 1609 N N . LEU A 1 209 ? -0.906 -4.136 5.085 1.00 95.81 209 LEU A N 1
ATOM 1610 C CA . LEU A 1 209 ? -0.837 -5.092 6.189 1.00 95.81 209 LEU A CA 1
ATOM 1611 C C . LEU A 1 209 ? 0.198 -4.674 7.243 1.00 95.81 209 LEU A C 1
ATOM 1613 O O . LEU A 1 209 ? -0.090 -4.729 8.436 1.00 95.81 209 LEU A O 1
ATOM 1617 N N . ILE A 1 210 ? 1.377 -4.209 6.811 1.00 95.56 210 ILE A N 1
ATOM 1618 C CA . ILE A 1 210 ? 2.414 -3.652 7.695 1.00 95.56 210 ILE A CA 1
ATOM 1619 C C . ILE A 1 210 ? 1.865 -2.443 8.454 1.00 95.56 210 ILE A C 1
ATOM 1621 O O . ILE A 1 210 ? 2.051 -2.329 9.667 1.00 95.56 210 ILE A O 1
ATOM 1625 N N . LEU A 1 211 ? 1.185 -1.537 7.756 1.00 96.38 211 LEU A N 1
ATOM 1626 C CA . LEU A 1 211 ? 0.616 -0.343 8.363 1.00 96.38 211 LEU A CA 1
ATOM 1627 C C . LEU A 1 211 ? -0.493 -0.691 9.361 1.00 96.38 211 LEU A C 1
ATOM 1629 O O . LEU A 1 211 ? -0.447 -0.221 10.489 1.00 96.38 211 LEU A O 1
ATOM 1633 N N . PHE A 1 212 ? -1.445 -1.551 9.005 1.00 97.25 212 PHE A N 1
ATOM 1634 C CA . PHE A 1 212 ? -2.545 -1.954 9.888 1.00 97.25 212 PHE A CA 1
ATOM 1635 C C . PHE A 1 212 ? -2.055 -2.724 11.110 1.00 97.25 212 PHE A C 1
ATOM 1637 O O . PHE A 1 212 ? -2.536 -2.482 12.213 1.00 97.25 212 PHE A O 1
ATOM 1644 N N . HIS A 1 213 ? -1.045 -3.576 10.946 1.00 95.12 213 HIS A N 1
ATOM 1645 C CA . HIS A 1 213 ? -0.371 -4.223 12.066 1.00 95.12 213 HIS A CA 1
ATOM 1646 C C . HIS A 1 213 ? 0.179 -3.200 13.068 1.00 95.12 213 HIS A C 1
ATOM 1648 O O . HIS A 1 213 ? -0.028 -3.314 14.277 1.00 95.12 213 HIS A O 1
ATOM 1654 N N . ASN A 1 214 ? 0.851 -2.163 12.565 1.00 94.06 214 ASN A N 1
ATOM 1655 C CA . ASN A 1 214 ? 1.393 -1.117 13.417 1.00 94.06 214 ASN A CA 1
ATOM 1656 C C . ASN A 1 214 ? 0.294 -0.227 14.010 1.00 94.06 214 ASN A C 1
ATOM 1658 O O . ASN A 1 214 ? 0.393 0.123 15.176 1.00 94.06 214 ASN A O 1
ATOM 1662 N N . THR A 1 215 ? -0.742 0.136 13.258 1.00 95.69 215 THR A N 1
ATOM 1663 C CA . THR A 1 215 ? -1.775 1.078 13.717 1.00 95.69 215 THR A CA 1
ATOM 1664 C C . THR A 1 215 ? -2.803 0.432 14.641 1.00 95.69 215 THR A C 1
ATOM 1666 O O . THR A 1 215 ? -3.201 1.051 15.620 1.00 95.69 215 THR A O 1
ATOM 1669 N N . PHE A 1 216 ? -3.252 -0.785 14.333 1.00 96.06 216 PHE A N 1
ATOM 1670 C CA . PHE A 1 216 ? -4.404 -1.410 14.989 1.00 96.06 216 PHE A CA 1
ATOM 1671 C C . PHE A 1 216 ? -4.022 -2.572 15.913 1.00 96.06 216 PHE A C 1
ATOM 1673 O O . PHE A 1 216 ? -4.758 -2.864 16.842 1.00 96.06 216 PHE A O 1
ATOM 1680 N N . GLU A 1 217 ? -2.888 -3.242 15.696 1.00 95.50 217 GLU A N 1
ATOM 1681 C CA . GLU A 1 217 ? -2.520 -4.467 16.441 1.00 95.50 217 GLU A CA 1
ATOM 1682 C C . GLU A 1 217 ? -1.344 -4.264 17.404 1.00 95.50 217 GLU A C 1
ATOM 1684 O O . GLU A 1 217 ? -0.791 -5.223 17.951 1.00 95.50 217 GLU A O 1
ATOM 1689 N N . SER A 1 218 ? -0.922 -3.013 17.573 1.00 91.44 218 SER A N 1
ATOM 1690 C CA . SER A 1 218 ? 0.146 -2.615 18.482 1.00 91.44 218 SER A CA 1
ATOM 1691 C C . SER A 1 218 ? -0.400 -1.608 19.483 1.00 91.44 218 SER A C 1
ATOM 1693 O O . SER A 1 218 ? -1.048 -0.638 19.095 1.00 91.44 218 SER A O 1
ATOM 1695 N N . VAL A 1 219 ? -0.096 -1.799 20.768 1.00 89.12 219 VAL A N 1
ATOM 1696 C CA . VAL A 1 219 ? -0.456 -0.829 21.810 1.00 89.12 219 VAL A CA 1
ATOM 1697 C C . VAL A 1 219 ? 0.333 0.456 21.575 1.00 89.12 219 VAL A C 1
ATOM 1699 O O . VAL A 1 219 ? 1.563 0.455 21.643 1.00 89.12 219 VAL A O 1
ATOM 1702 N N . ARG A 1 220 ? -0.369 1.554 21.281 1.00 90.44 220 ARG A N 1
ATOM 1703 C CA . ARG A 1 220 ? 0.238 2.857 20.989 1.00 90.44 220 ARG A CA 1
ATOM 1704 C C . ARG A 1 220 ? -0.533 3.984 21.659 1.00 90.44 220 ARG A C 1
ATOM 1706 O O . ARG A 1 220 ? -1.758 3.932 21.719 1.00 90.44 220 ARG A O 1
ATOM 1713 N N . PRO A 1 221 ? 0.155 5.043 22.110 1.00 91.81 221 PRO A N 1
ATOM 1714 C CA . PRO A 1 221 ? -0.530 6.232 22.581 1.00 91.81 221 PRO A CA 1
ATOM 1715 C C . PRO A 1 221 ? -1.248 6.922 21.416 1.00 91.81 221 PRO A C 1
ATOM 1717 O O . PRO A 1 221 ? -0.742 6.966 20.289 1.00 91.81 221 PRO A O 1
ATOM 1720 N N . LEU A 1 222 ? -2.389 7.552 21.709 1.00 88.62 222 LEU A N 1
ATOM 1721 C CA . LEU A 1 222 ? -3.138 8.317 20.710 1.00 88.62 222 LEU A CA 1
ATOM 1722 C C . LEU A 1 222 ? -2.289 9.406 20.028 1.00 88.62 222 LEU A C 1
ATOM 1724 O O . LEU A 1 222 ? -2.490 9.689 18.854 1.00 88.62 222 LEU A O 1
ATOM 1728 N N . GLY A 1 223 ? -1.348 10.023 20.752 1.00 85.88 223 GLY A N 1
ATOM 1729 C CA . GLY A 1 223 ? -0.557 11.154 20.250 1.00 85.88 223 GLY A CA 1
ATOM 1730 C C . GLY A 1 223 ? -1.375 12.434 20.066 1.00 85.88 223 GLY A C 1
ATOM 1731 O O . GLY A 1 223 ? -2.551 12.485 20.417 1.00 85.88 223 GLY A O 1
ATOM 1732 N N . SER A 1 224 ? -0.755 13.491 19.552 1.00 77.25 224 SER A N 1
ATOM 1733 C CA . SER A 1 224 ? -1.420 14.761 19.241 1.00 77.25 224 SER A CA 1
ATOM 1734 C C . SER A 1 224 ? -1.086 15.160 17.813 1.00 77.25 224 SER A C 1
ATOM 1736 O O . SER A 1 224 ? 0.082 15.118 17.438 1.00 77.25 224 SER A O 1
ATOM 1738 N N . SER A 1 225 ? -2.086 15.599 17.045 1.00 65.06 225 SER A N 1
ATOM 1739 C CA . SER A 1 225 ? -1.882 16.172 15.707 1.00 65.06 225 SER A CA 1
ATOM 1740 C C . SER A 1 225 ? -1.127 17.504 15.736 1.00 65.06 225 SER A C 1
ATOM 1742 O O . SER A 1 225 ? -0.665 17.961 14.699 1.00 65.06 225 SER A O 1
ATOM 1744 N N . ASN A 1 226 ? -1.040 18.140 16.910 1.00 59.19 226 ASN A N 1
ATOM 1745 C CA . ASN A 1 226 ? -0.470 19.478 17.077 1.00 59.19 226 ASN A CA 1
ATOM 1746 C C . ASN A 1 226 ? 1.005 19.453 17.493 1.00 59.19 226 ASN A C 1
ATOM 1748 O O . ASN A 1 226 ? 1.627 20.510 17.571 1.00 59.19 226 ASN A O 1
ATOM 1752 N N . ASN A 1 227 ? 1.564 18.277 17.794 1.00 58.91 227 ASN A N 1
ATOM 1753 C CA . ASN A 1 227 ? 2.995 18.184 18.048 1.00 58.91 227 ASN A CA 1
ATOM 1754 C C . ASN A 1 227 ? 3.734 18.337 16.715 1.00 58.91 227 ASN A C 1
ATOM 1756 O O . ASN A 1 227 ? 3.324 17.700 15.743 1.00 58.91 227 ASN A O 1
ATOM 1760 N N . PRO A 1 228 ? 4.803 19.150 16.648 1.00 56.38 228 PRO A N 1
ATOM 1761 C CA . PRO A 1 228 ? 5.628 19.238 15.456 1.00 56.38 228 PRO A CA 1
ATOM 1762 C C . PRO A 1 228 ? 6.288 17.878 15.229 1.00 56.38 228 PRO A C 1
ATOM 1764 O O . PRO A 1 228 ? 7.284 17.524 15.857 1.00 56.38 228 PRO A O 1
ATOM 1767 N N . ASP A 1 229 ? 5.673 17.091 14.358 1.00 65.81 229 ASP A N 1
ATOM 1768 C CA . ASP A 1 229 ? 6.200 15.831 13.874 1.00 65.81 229 ASP A CA 1
ATOM 1769 C C . ASP A 1 229 ? 7.214 16.182 12.778 1.00 65.81 229 ASP A C 1
ATOM 1771 O O . ASP A 1 229 ? 6.851 16.336 11.619 1.00 65.81 229 ASP A O 1
ATOM 1775 N N . ALA A 1 230 ? 8.457 16.479 13.161 1.00 74.62 230 ALA A N 1
ATOM 1776 C CA . ALA A 1 230 ? 9.534 16.738 12.204 1.00 74.62 230 ALA A CA 1
ATOM 1777 C C . ALA A 1 230 ? 10.154 15.415 11.739 1.00 74.62 230 ALA A C 1
ATOM 1779 O O . ALA A 1 230 ? 10.219 14.470 12.528 1.00 74.62 230 ALA A O 1
ATOM 1780 N N . GLU A 1 231 ? 10.648 15.360 10.496 1.00 79.19 231 GLU A N 1
ATOM 1781 C CA . GLU A 1 231 ? 11.469 14.234 10.032 1.00 79.19 231 GLU A CA 1
ATOM 1782 C C . GLU A 1 231 ? 12.588 13.945 11.045 1.00 79.19 231 GLU A C 1
ATOM 1784 O O . GLU A 1 231 ? 13.329 14.844 11.450 1.00 79.19 231 GLU A O 1
ATOM 1789 N N . ASP A 1 232 ? 12.718 12.684 11.452 1.00 80.94 232 ASP A N 1
ATOM 1790 C CA . ASP A 1 232 ? 13.728 12.257 12.416 1.00 80.94 232 ASP A CA 1
ATOM 1791 C C . ASP A 1 232 ? 14.336 10.925 11.982 1.00 80.94 232 ASP A C 1
ATOM 1793 O O . ASP A 1 232 ? 13.740 9.857 12.128 1.00 80.94 232 ASP A O 1
ATOM 1797 N N . ALA A 1 233 ? 15.572 10.989 11.487 1.00 80.50 233 ALA A N 1
ATOM 1798 C CA . ALA A 1 233 ? 16.326 9.828 11.029 1.00 80.50 233 ALA A CA 1
ATOM 1799 C C . ALA A 1 233 ? 16.596 8.786 12.134 1.00 80.50 233 ALA A C 1
ATOM 1801 O O . ALA A 1 233 ? 16.960 7.654 11.824 1.00 80.50 233 ALA A O 1
ATOM 1802 N N . ARG A 1 234 ? 16.451 9.149 13.417 1.00 81.44 234 ARG A N 1
ATOM 1803 C CA . ARG A 1 234 ? 16.648 8.242 14.560 1.00 81.44 234 ARG A CA 1
ATOM 1804 C C . ARG A 1 234 ? 15.341 7.652 15.080 1.00 81.44 234 ARG A C 1
ATOM 1806 O O . ARG A 1 234 ? 15.379 6.807 15.979 1.00 81.44 234 ARG A O 1
ATOM 1813 N N . ARG A 1 235 ? 14.191 8.080 14.551 1.00 84.50 235 ARG A N 1
ATOM 1814 C CA . ARG A 1 235 ? 12.892 7.602 15.017 1.00 84.50 235 ARG A CA 1
ATOM 1815 C C . ARG A 1 235 ? 12.680 6.149 14.628 1.00 84.50 235 ARG A C 1
ATOM 1817 O O . ARG A 1 235 ? 12.908 5.735 13.495 1.00 84.50 235 ARG A O 1
ATOM 1824 N N . THR A 1 236 ? 12.183 5.376 15.585 1.00 84.50 236 THR A N 1
ATOM 1825 C CA . THR A 1 236 ? 11.809 3.980 15.374 1.00 84.50 236 THR A CA 1
ATOM 1826 C C . THR A 1 236 ? 10.297 3.827 15.301 1.00 84.50 236 THR A C 1
ATOM 1828 O O . THR A 1 236 ? 9.535 4.606 15.883 1.00 84.50 236 THR A O 1
ATOM 1831 N N . ILE A 1 237 ? 9.853 2.771 14.616 1.00 84.06 237 ILE A N 1
ATOM 1832 C CA . ILE A 1 237 ? 8.429 2.490 14.413 1.00 84.06 237 ILE A CA 1
ATOM 1833 C C . ILE A 1 237 ? 7.668 2.360 15.737 1.00 84.06 237 ILE A C 1
ATOM 1835 O O . ILE A 1 237 ? 6.489 2.681 15.779 1.00 84.06 237 ILE A O 1
ATOM 1839 N N . HIS A 1 238 ? 8.306 1.938 16.834 1.00 82.62 238 HIS A N 1
ATOM 1840 C CA . HIS A 1 238 ? 7.667 1.761 18.146 1.00 82.62 238 HIS A CA 1
ATOM 1841 C C . HIS A 1 238 ? 7.286 3.077 18.835 1.00 82.62 238 HIS A C 1
ATOM 1843 O O . HIS A 1 238 ? 6.390 3.084 19.671 1.00 82.62 238 HIS A O 1
ATOM 1849 N N . ILE A 1 239 ? 7.927 4.187 18.466 1.00 85.75 239 ILE A N 1
ATOM 1850 C CA . ILE A 1 239 ? 7.693 5.507 19.070 1.00 85.75 239 ILE A CA 1
ATOM 1851 C C . ILE A 1 239 ? 6.538 6.241 18.361 1.00 85.75 239 ILE A C 1
ATOM 1853 O O . ILE A 1 239 ? 5.982 7.201 18.893 1.00 85.75 239 ILE A O 1
ATOM 1857 N N . MET A 1 240 ? 6.131 5.779 17.172 1.00 88.25 240 MET A N 1
ATOM 1858 C CA . MET A 1 240 ? 5.031 6.391 16.423 1.00 88.25 240 MET A CA 1
ATOM 1859 C C . MET A 1 240 ? 3.691 6.290 17.163 1.00 88.25 240 MET A C 1
ATOM 1861 O O . MET A 1 240 ? 3.361 5.273 17.780 1.00 88.25 240 MET A O 1
ATOM 1865 N N . THR A 1 241 ? 2.892 7.347 17.047 1.00 93.25 241 THR A N 1
ATOM 1866 C CA . THR A 1 241 ? 1.575 7.458 17.687 1.00 93.25 241 THR A CA 1
ATOM 1867 C C . THR A 1 241 ? 0.443 7.085 16.729 1.00 93.25 241 THR A C 1
ATOM 1869 O O . THR A 1 241 ? 0.641 7.064 15.512 1.00 93.25 241 THR A O 1
ATOM 1872 N N . ILE A 1 242 ? -0.764 6.847 17.256 1.00 94.62 242 ILE A N 1
ATOM 1873 C CA . ILE A 1 242 ? -1.959 6.660 16.414 1.00 94.62 242 ILE A CA 1
ATOM 1874 C C . ILE A 1 242 ? -2.202 7.895 15.538 1.00 94.62 242 ILE A C 1
ATOM 1876 O O . ILE A 1 242 ? -2.487 7.740 14.356 1.00 94.62 242 ILE A O 1
ATOM 1880 N N . ALA A 1 243 ? -2.011 9.112 16.056 1.00 92.81 243 ALA A N 1
ATOM 1881 C CA . ALA A 1 243 ? -2.157 10.340 15.273 1.00 92.81 243 ALA A CA 1
ATOM 1882 C C . ALA A 1 243 ? -1.213 10.415 14.057 1.00 92.81 243 ALA A C 1
ATOM 1884 O O . ALA A 1 243 ? -1.596 10.987 13.038 1.00 92.81 243 ALA A O 1
ATOM 1885 N N . SER A 1 244 ? -0.024 9.806 14.130 1.00 92.06 244 SER A N 1
ATOM 1886 C CA . SER A 1 244 ? 0.939 9.772 13.017 1.00 92.06 244 SER A CA 1
ATOM 1887 C C . SER A 1 244 ? 0.622 8.688 11.972 1.00 92.06 244 SER A C 1
ATOM 1889 O O . SER A 1 244 ? 1.018 8.823 10.818 1.00 92.06 244 SER A O 1
ATOM 1891 N N . LEU A 1 245 ? -0.068 7.604 12.352 1.00 95.19 245 LEU A N 1
ATOM 1892 C CA . LEU A 1 245 ? -0.286 6.427 11.493 1.00 95.19 245 LEU A CA 1
ATOM 1893 C C . LEU A 1 245 ? -1.726 6.273 10.985 1.00 95.19 245 LEU A C 1
ATOM 1895 O O . LEU A 1 245 ? -1.947 5.763 9.883 1.00 95.19 245 LEU A O 1
ATOM 1899 N N . LEU A 1 246 ? -2.715 6.700 11.773 1.00 96.62 246 LEU A N 1
ATOM 1900 C CA . LEU A 1 246 ? -4.130 6.550 11.446 1.00 96.62 246 LEU A CA 1
ATOM 1901 C C . LEU A 1 246 ? -4.508 7.229 10.124 1.00 96.62 246 LEU A C 1
ATOM 1903 O O . LEU A 1 246 ? -5.193 6.577 9.338 1.00 96.62 246 LEU A O 1
ATOM 1907 N N . PRO A 1 247 ? -4.055 8.461 9.804 1.00 96.44 247 PRO A N 1
ATOM 1908 C CA . PRO A 1 247 ? -4.376 9.078 8.518 1.00 96.44 247 PRO A CA 1
ATOM 1909 C C . PRO A 1 247 ? -3.953 8.203 7.332 1.00 96.44 247 PRO A C 1
ATOM 1911 O O . PRO A 1 247 ? -4.737 7.989 6.406 1.00 96.44 247 PRO A O 1
ATOM 1914 N N . SER A 1 248 ? -2.747 7.637 7.394 1.00 97.44 248 SER A N 1
ATOM 1915 C CA . SER A 1 248 ? -2.215 6.722 6.384 1.00 97.44 248 SER A CA 1
ATOM 1916 C C . SER A 1 248 ? -3.056 5.449 6.280 1.00 97.44 248 SER A C 1
ATOM 1918 O O . SER A 1 248 ? -3.370 5.003 5.178 1.00 97.44 248 SER A O 1
ATOM 1920 N N . ALA A 1 249 ? -3.466 4.867 7.413 1.00 98.06 249 ALA A N 1
ATOM 1921 C CA . ALA A 1 249 ? -4.303 3.667 7.420 1.00 98.06 249 ALA A CA 1
ATOM 1922 C C . ALA A 1 249 ? -5.690 3.945 6.811 1.00 98.06 249 ALA A C 1
ATOM 1924 O O . ALA A 1 249 ? -6.186 3.173 5.989 1.00 98.06 249 ALA A O 1
ATOM 1925 N N . CYS A 1 250 ? -6.282 5.094 7.141 1.00 97.75 250 CYS A N 1
ATOM 1926 C CA . CYS A 1 250 ? -7.533 5.563 6.555 1.00 97.75 250 CYS A CA 1
ATOM 1927 C C . CYS A 1 250 ? -7.415 5.781 5.039 1.00 97.75 250 CYS A C 1
ATOM 1929 O O . CYS A 1 250 ? -8.353 5.457 4.310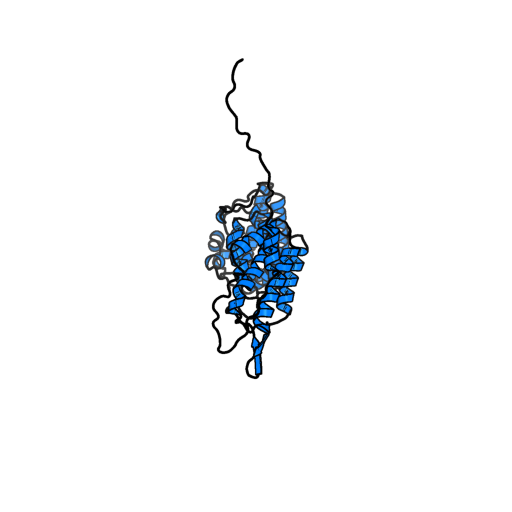 1.00 97.75 250 CYS A O 1
ATOM 1931 N N . ALA A 1 251 ? -6.275 6.278 4.545 1.00 97.75 251 ALA A N 1
ATOM 1932 C CA . ALA A 1 251 ? -6.029 6.408 3.110 1.00 97.75 251 ALA A CA 1
ATOM 1933 C C . ALA A 1 251 ? -6.046 5.041 2.405 1.00 97.75 251 ALA A C 1
ATOM 1935 O O . ALA A 1 251 ? -6.702 4.894 1.378 1.00 97.75 251 ALA A O 1
ATOM 1936 N N . TRP A 1 252 ? -5.435 4.006 2.990 1.00 98.44 252 TRP A N 1
ATOM 1937 C CA . TRP A 1 252 ? -5.513 2.643 2.449 1.00 98.44 252 TRP A CA 1
ATOM 1938 C C . TRP A 1 252 ? -6.941 2.100 2.388 1.00 98.44 252 TRP A C 1
ATOM 1940 O O . TRP A 1 252 ? -7.335 1.521 1.376 1.00 98.44 252 TRP A O 1
ATOM 1950 N N . LEU A 1 253 ? -7.736 2.322 3.437 1.00 97.75 253 LEU A N 1
ATOM 1951 C CA . LEU A 1 253 ? -9.146 1.922 3.456 1.00 97.75 253 LEU A CA 1
ATOM 1952 C C . LEU A 1 253 ? -9.977 2.675 2.410 1.00 97.75 253 LEU A C 1
ATOM 1954 O O . LEU A 1 253 ? -10.888 2.093 1.823 1.00 97.75 253 LEU A O 1
ATOM 1958 N N . ARG A 1 254 ? -9.660 3.947 2.151 1.00 96.62 254 ARG A N 1
ATOM 1959 C CA . ARG A 1 254 ? -10.353 4.772 1.156 1.00 96.62 254 ARG A CA 1
ATOM 1960 C C . ARG A 1 254 ? -10.005 4.371 -0.275 1.00 96.62 254 ARG A C 1
ATOM 1962 O O . ARG A 1 254 ? -10.909 4.110 -1.057 1.00 96.62 254 ARG A O 1
ATOM 1969 N N . GLU A 1 255 ? -8.719 4.315 -0.608 1.00 96.94 255 GLU A N 1
ATOM 1970 C CA . GLU A 1 255 ? -8.265 4.125 -1.993 1.00 96.94 255 GLU A CA 1
ATOM 1971 C C . GLU A 1 255 ? -8.268 2.644 -2.406 1.00 96.94 255 GLU A C 1
ATOM 1973 O O . GLU A 1 255 ? -8.644 2.305 -3.524 1.00 96.94 255 GLU A O 1
ATOM 1978 N N . ALA A 1 256 ? -7.875 1.740 -1.499 1.00 97.06 256 ALA A N 1
ATOM 1979 C CA . ALA A 1 256 ? -7.693 0.313 -1.778 1.00 97.06 256 ALA A CA 1
ATOM 1980 C C . ALA A 1 256 ? -8.608 -0.603 -0.946 1.00 97.06 256 ALA A C 1
ATOM 1982 O O . ALA A 1 256 ? -8.461 -1.827 -0.999 1.00 97.06 256 ALA A O 1
ATOM 1983 N N . GLY A 1 257 ? -9.576 -0.053 -0.202 1.00 95.25 257 GLY A N 1
ATOM 1984 C CA . GLY A 1 257 ? -10.440 -0.825 0.699 1.00 95.25 257 GLY A CA 1
ATOM 1985 C C . GLY A 1 257 ? -11.199 -1.960 0.014 1.00 95.25 257 GLY A C 1
ATOM 1986 O O . GLY A 1 257 ? -11.372 -3.028 0.598 1.00 95.25 257 GLY A O 1
ATOM 1987 N N . HIS A 1 258 ? -11.591 -1.771 -1.248 1.00 93.50 258 HIS A N 1
ATOM 1988 C CA . HIS A 1 258 ? -12.219 -2.822 -2.045 1.00 93.50 258 HIS A CA 1
ATOM 1989 C C . HIS A 1 258 ? -11.285 -4.024 -2.274 1.00 93.50 258 HIS A C 1
ATOM 1991 O O . HIS A 1 258 ? -11.706 -5.174 -2.140 1.00 93.50 258 HIS A O 1
ATOM 1997 N N . ASN A 1 259 ? -10.008 -3.774 -2.583 1.00 95.50 259 ASN A N 1
ATOM 1998 C CA . ASN A 1 259 ? -9.020 -4.841 -2.752 1.00 95.50 259 ASN A CA 1
ATOM 1999 C C . ASN A 1 259 ? -8.705 -5.511 -1.416 1.00 95.50 259 ASN A C 1
ATOM 2001 O O . ASN A 1 259 ? -8.656 -6.734 -1.367 1.00 95.50 259 ASN A O 1
ATOM 2005 N N . ILE A 1 260 ? -8.594 -4.743 -0.329 1.00 96.88 260 ILE A N 1
ATOM 2006 C CA . ILE A 1 260 ? -8.379 -5.291 1.018 1.00 96.88 260 ILE A CA 1
ATOM 2007 C C . ILE A 1 260 ? -9.509 -6.254 1.409 1.00 96.88 260 ILE A C 1
ATOM 2009 O O . ILE A 1 260 ? -9.228 -7.334 1.914 1.00 96.88 260 ILE A O 1
ATOM 2013 N N . ILE A 1 261 ? -10.774 -5.922 1.125 1.00 96.12 261 ILE A N 1
ATOM 2014 C CA . ILE A 1 261 ? -11.905 -6.830 1.391 1.00 96.12 261 ILE A CA 1
ATOM 2015 C C . ILE A 1 261 ? -11.807 -8.105 0.559 1.00 96.12 261 ILE A C 1
ATOM 2017 O O . ILE A 1 261 ? -11.990 -9.188 1.102 1.00 96.12 261 ILE A O 1
ATOM 2021 N N . LEU A 1 262 ? -11.485 -7.996 -0.732 1.00 95.56 262 LEU A N 1
ATOM 2022 C CA . LEU A 1 262 ? -11.290 -9.167 -1.591 1.00 95.56 262 LEU A CA 1
ATOM 2023 C C . LEU A 1 262 ? -10.180 -10.086 -1.068 1.00 95.56 262 LEU A C 1
ATOM 2025 O O . LEU A 1 262 ? -10.354 -11.301 -1.050 1.00 95.56 262 LEU A O 1
ATOM 2029 N N . LEU A 1 263 ? -9.069 -9.509 -0.609 1.00 96.62 263 LEU A N 1
ATOM 2030 C CA . LEU A 1 263 ? -7.959 -10.252 -0.015 1.00 96.62 263 LEU A CA 1
ATOM 2031 C C . LEU A 1 263 ? -8.350 -10.888 1.323 1.00 96.62 263 LEU A C 1
ATOM 2033 O O . LEU A 1 263 ? -7.989 -12.035 1.578 1.00 96.62 263 LEU A O 1
ATOM 2037 N N . SER A 1 264 ? -9.124 -10.184 2.152 1.00 97.00 264 SER A N 1
ATOM 2038 C CA . SER A 1 264 ? -9.690 -10.735 3.384 1.00 97.00 264 SER A CA 1
ATOM 2039 C C . SER A 1 264 ? -10.658 -11.885 3.104 1.00 97.00 264 SER A C 1
ATOM 2041 O O . SER A 1 264 ? -10.573 -12.901 3.785 1.00 97.00 264 SER A O 1
ATOM 2043 N N . ASP A 1 265 ? -11.531 -11.776 2.098 1.00 95.19 265 ASP A N 1
ATOM 2044 C CA . ASP A 1 265 ? -12.511 -12.815 1.747 1.00 95.19 265 ASP A CA 1
ATOM 2045 C C . ASP A 1 265 ? -11.832 -14.148 1.396 1.00 95.19 265 ASP A C 1
ATOM 2047 O O . ASP A 1 265 ? -12.309 -15.210 1.796 1.00 95.19 265 ASP A O 1
ATOM 2051 N N . VAL A 1 266 ? -10.700 -14.093 0.687 1.00 94.81 266 VAL A N 1
ATOM 2052 C CA . VAL A 1 266 ? -9.929 -15.281 0.273 1.00 94.81 266 VAL A CA 1
ATOM 2053 C C . VAL A 1 266 ? -8.816 -15.665 1.252 1.00 94.81 266 VAL A C 1
ATOM 2055 O O . VAL A 1 266 ? -8.035 -16.567 0.966 1.00 94.81 266 VAL A O 1
ATOM 2058 N N . SER A 1 267 ? -8.737 -15.001 2.408 1.00 94.94 267 SER A N 1
ATOM 2059 C CA . SER A 1 267 ? -7.685 -15.202 3.413 1.00 94.94 267 SER A CA 1
ATOM 2060 C C . SER A 1 267 ? -6.257 -15.125 2.842 1.00 94.94 267 SER A C 1
ATOM 2062 O O . SER A 1 267 ? -5.419 -15.996 3.088 1.00 94.94 267 SER A O 1
ATOM 2064 N N . TRP A 1 268 ? -5.993 -14.106 2.020 1.00 95.25 268 TRP A N 1
ATOM 2065 C CA . TRP A 1 268 ? -4.714 -13.939 1.335 1.00 95.25 268 TRP A CA 1
ATOM 2066 C C . TRP A 1 268 ? -3.550 -13.775 2.320 1.00 95.25 268 TRP A C 1
ATOM 2068 O O . TRP A 1 268 ? -3.593 -12.942 3.227 1.00 95.25 268 TRP A O 1
ATOM 2078 N N . ASN A 1 269 ? -2.473 -14.533 2.112 1.00 92.19 269 ASN A N 1
ATOM 2079 C CA . ASN A 1 269 ? -1.362 -14.635 3.060 1.00 92.19 269 ASN A CA 1
ATOM 2080 C C . ASN A 1 269 ? 0.031 -14.563 2.415 1.00 92.19 269 ASN A C 1
ATOM 2082 O O . ASN A 1 269 ? 1.022 -14.875 3.083 1.00 92.19 269 ASN A O 1
ATOM 2086 N N . ASP A 1 270 ? 0.114 -14.137 1.154 1.00 86.75 270 ASP A N 1
ATOM 2087 C CA . ASP A 1 270 ? 1.371 -14.023 0.412 1.00 86.75 270 ASP A CA 1
ATOM 2088 C C . ASP A 1 270 ? 2.141 -12.755 0.816 1.00 86.75 270 ASP A C 1
ATOM 2090 O O . ASP A 1 270 ? 2.305 -11.802 0.063 1.00 86.75 270 ASP A O 1
ATOM 2094 N N . CYS A 1 271 ? 2.551 -12.717 2.085 1.00 83.94 271 CYS A N 1
ATOM 2095 C CA . CYS A 1 271 ? 3.369 -11.665 2.666 1.00 83.94 271 CYS A CA 1
ATOM 2096 C C . CYS A 1 271 ? 4.730 -12.226 3.073 1.00 83.94 271 CYS A C 1
ATOM 2098 O O . CYS A 1 271 ? 4.808 -13.229 3.788 1.00 83.94 271 CYS A O 1
ATOM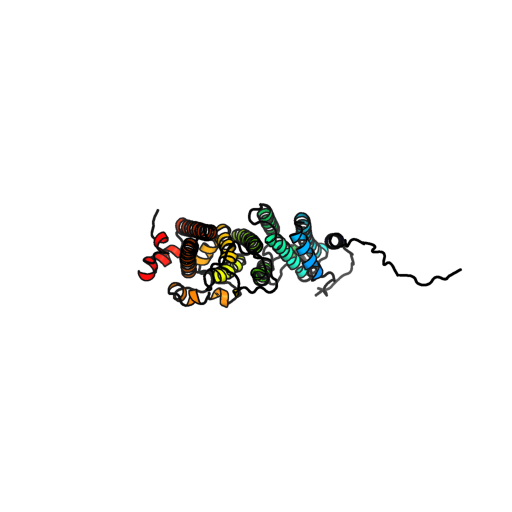 2100 N N . SER A 1 272 ? 5.800 -11.552 2.648 1.00 79.56 272 SER A N 1
ATOM 2101 C CA . SER A 1 272 ? 7.183 -11.989 2.877 1.00 79.56 272 SER A CA 1
ATOM 2102 C C . SER A 1 272 ? 7.590 -11.939 4.354 1.00 79.56 272 SER A C 1
ATOM 2104 O O . SER A 1 272 ? 8.411 -12.737 4.805 1.00 79.56 272 SER A O 1
ATOM 2106 N N . ASN A 1 273 ? 6.992 -11.039 5.139 1.00 84.31 273 ASN A N 1
ATOM 2107 C CA . ASN A 1 273 ? 7.301 -10.880 6.554 1.00 84.31 273 ASN A CA 1
ATOM 2108 C C . ASN A 1 273 ? 6.403 -11.772 7.427 1.00 84.31 273 ASN A C 1
ATOM 2110 O O . ASN A 1 273 ? 5.221 -11.490 7.638 1.00 84.31 273 ASN A O 1
ATOM 2114 N N . SER A 1 274 ? 6.986 -12.828 8.000 1.00 85.94 274 SER A N 1
ATOM 2115 C CA . SER A 1 274 ? 6.265 -13.808 8.821 1.00 85.94 274 SER A CA 1
ATOM 2116 C C . SER A 1 274 ? 5.596 -13.218 10.065 1.00 85.94 274 SER A C 1
ATOM 2118 O O . SER A 1 274 ? 4.543 -13.712 10.474 1.00 85.94 274 SER A O 1
ATOM 2120 N N . THR A 1 275 ? 6.181 -12.179 10.668 1.00 87.12 275 THR A N 1
ATOM 2121 C CA . THR A 1 275 ? 5.631 -11.511 11.859 1.00 87.12 275 THR A CA 1
ATOM 2122 C C . THR A 1 275 ? 4.385 -10.716 11.493 1.00 87.12 275 THR A C 1
ATOM 2124 O O . THR A 1 275 ? 3.334 -10.886 12.107 1.00 87.12 275 THR A O 1
ATOM 2127 N N . ILE A 1 276 ? 4.465 -9.925 10.422 1.00 89.31 276 ILE A N 1
ATOM 2128 C CA . ILE A 1 276 ? 3.331 -9.145 9.906 1.00 89.31 276 ILE A CA 1
ATOM 2129 C C . ILE A 1 276 ? 2.204 -10.070 9.438 1.00 89.31 276 ILE A C 1
ATOM 2131 O O . ILE A 1 276 ? 1.023 -9.820 9.706 1.00 89.31 276 ILE A O 1
ATOM 2135 N N . ARG A 1 277 ? 2.571 -11.183 8.793 1.00 89.56 277 ARG A N 1
ATOM 2136 C CA . ARG A 1 277 ? 1.632 -12.217 8.363 1.00 89.56 277 ARG A CA 1
ATOM 2137 C C . ARG A 1 277 ? 0.888 -12.834 9.550 1.00 89.56 277 ARG A C 1
ATOM 2139 O O . ARG A 1 277 ? -0.319 -13.007 9.459 1.00 89.56 277 ARG A O 1
ATOM 2146 N N . ARG A 1 278 ? 1.560 -13.134 10.666 1.00 90.25 278 ARG A N 1
ATOM 2147 C CA . ARG A 1 278 ? 0.911 -13.684 11.874 1.00 90.25 278 ARG A CA 1
ATOM 2148 C C . ARG A 1 278 ? -0.014 -12.676 12.559 1.00 90.25 278 ARG A C 1
ATOM 2150 O O . ARG A 1 278 ? -1.078 -13.057 13.028 1.00 90.25 278 ARG A O 1
ATOM 2157 N N . GLY A 1 279 ? 0.393 -11.413 12.588 1.00 90.94 279 GLY A N 1
ATOM 2158 C CA . GLY A 1 279 ? -0.312 -10.344 13.281 1.00 90.94 279 GLY A CA 1
ATOM 2159 C C . GLY A 1 279 ? 0.288 -9.980 14.631 1.00 90.94 279 GLY A C 1
ATOM 2160 O O . GLY A 1 279 ? 1.192 -10.641 15.141 1.00 90.94 279 GLY A O 1
ATOM 2161 N N . GLY A 1 280 ? -0.160 -8.837 15.143 1.00 90.75 280 GLY A N 1
ATOM 2162 C CA . GLY A 1 280 ? 0.348 -8.192 16.345 1.00 90.75 280 GLY A CA 1
ATOM 2163 C C . GLY A 1 280 ? -0.078 -8.915 17.604 1.00 90.75 280 GLY A C 1
ATOM 2164 O O . GLY A 1 280 ? -1.021 -9.704 17.610 1.00 90.75 280 GLY A O 1
ATOM 2165 N N . PHE A 1 281 ? 0.647 -8.648 18.684 1.00 89.75 281 PHE A N 1
ATOM 2166 C CA . PHE A 1 281 ? 0.472 -9.356 19.945 1.00 89.75 281 PHE A CA 1
ATOM 2167 C C . PHE A 1 281 ? -0.959 -9.235 20.487 1.00 89.75 281 PHE A C 1
ATOM 2169 O O . PHE A 1 281 ? -1.550 -10.244 20.866 1.00 89.75 281 PHE A O 1
ATOM 2176 N N . THR A 1 282 ? -1.543 -8.031 20.453 1.00 92.25 282 THR A N 1
ATOM 2177 C CA . THR A 1 282 ? -2.913 -7.797 20.940 1.00 92.25 282 THR A CA 1
ATOM 2178 C C . THR A 1 282 ? -3.947 -8.529 20.093 1.00 92.25 282 THR A C 1
ATOM 2180 O O . THR A 1 282 ? -4.887 -9.109 20.630 1.00 92.25 282 THR A O 1
ATOM 2183 N N . PHE A 1 283 ? -3.740 -8.565 18.774 1.00 94.75 283 PHE A N 1
ATOM 2184 C CA . PHE A 1 283 ? -4.601 -9.302 17.861 1.00 94.75 283 PHE A CA 1
ATOM 2185 C C . PHE A 1 283 ? -4.540 -10.801 18.138 1.00 94.75 283 PHE A C 1
ATOM 2187 O O . PHE A 1 283 ? -5.577 -11.403 18.390 1.00 94.75 283 PHE A O 1
ATOM 2194 N N . VAL A 1 284 ? -3.343 -11.393 18.149 1.00 93.69 284 VAL A N 1
ATOM 2195 C CA . VAL A 1 284 ? -3.151 -12.844 18.317 1.00 93.69 284 VAL A CA 1
ATOM 2196 C C . VAL A 1 284 ? -3.745 -13.356 19.634 1.00 93.69 284 VAL A C 1
ATOM 2198 O O . VAL A 1 284 ? -4.224 -14.485 19.686 1.00 93.69 284 VAL A O 1
ATOM 2201 N N . GLN A 1 285 ? -3.743 -12.539 20.690 1.00 92.81 285 GLN A N 1
ATOM 2202 C CA . GLN A 1 285 ? -4.352 -12.902 21.973 1.00 92.81 285 GLN A CA 1
ATOM 2203 C C . GLN A 1 285 ? -5.879 -12.759 22.007 1.00 92.81 285 GLN A C 1
ATOM 2205 O O . GLN A 1 285 ? -6.522 -13.400 22.837 1.00 92.81 285 GLN A O 1
ATOM 2210 N N . SER A 1 286 ? -6.460 -11.939 21.129 1.00 92.25 286 SER A N 1
ATOM 2211 C CA . SER A 1 286 ? -7.906 -11.713 21.072 1.00 92.25 286 SER A CA 1
ATOM 2212 C C . SER A 1 286 ? -8.669 -12.939 20.559 1.00 92.25 286 SER A C 1
ATOM 2214 O O . SER A 1 286 ? -8.133 -13.748 19.802 1.00 92.25 286 SER A O 1
ATOM 2216 N N . GLU A 1 287 ? -9.955 -13.036 20.903 1.00 91.00 287 GLU A N 1
ATOM 2217 C CA . GLU A 1 287 ? -10.850 -14.087 20.397 1.00 91.00 287 GLU A CA 1
ATOM 2218 C C . GLU A 1 287 ? -10.890 -14.123 18.859 1.00 91.00 287 GLU A C 1
ATOM 2220 O O . GLU A 1 287 ? -10.816 -15.192 18.256 1.00 91.00 287 GLU A O 1
ATOM 2225 N N . LEU A 1 288 ? -10.913 -12.950 18.213 1.00 92.56 288 LEU A N 1
ATOM 2226 C CA . LEU A 1 288 ? -10.876 -12.837 16.753 1.00 92.56 288 LEU A CA 1
ATOM 2227 C C . LEU A 1 288 ? -9.549 -13.354 16.179 1.00 92.56 288 LEU A C 1
ATOM 2229 O O . LEU A 1 288 ? -9.544 -14.014 15.144 1.00 92.56 288 LEU A O 1
ATOM 2233 N N . GLY A 1 289 ? -8.423 -13.084 16.844 1.00 92.31 289 GLY A N 1
ATOM 2234 C CA . GLY A 1 289 ? -7.108 -13.537 16.388 1.00 92.31 289 GLY A CA 1
ATOM 2235 C C . GLY A 1 289 ? -6.878 -15.033 16.548 1.00 92.31 289 GLY A C 1
ATOM 2236 O O . GLY A 1 289 ? -6.247 -15.636 15.684 1.00 92.31 289 GLY A O 1
ATOM 2237 N N . GLN A 1 290 ? -7.443 -15.655 17.584 1.00 91.25 290 GLN A N 1
ATOM 2238 C CA . GLN A 1 290 ? -7.362 -17.108 17.780 1.00 91.25 290 GLN A CA 1
ATOM 2239 C C . GLN A 1 290 ? -8.051 -17.898 16.656 1.00 91.25 290 GLN A C 1
ATOM 2241 O O . GLN A 1 290 ? -7.661 -19.028 16.369 1.00 91.25 290 GLN A O 1
ATOM 2246 N N . GLN A 1 291 ? -9.047 -17.300 15.997 1.00 88.31 291 GLN A N 1
ATOM 2247 C CA . GLN A 1 291 ? -9.782 -17.907 14.881 1.00 88.31 291 GLN A CA 1
ATOM 2248 C C . GLN A 1 291 ? -9.213 -17.525 13.508 1.00 88.31 291 GLN A C 1
ATOM 2250 O O . GLN A 1 291 ? -9.602 -18.089 12.482 1.00 88.31 291 GLN A O 1
ATOM 2255 N N . ALA A 1 292 ? -8.302 -16.553 13.464 1.00 90.38 292 ALA A N 1
ATOM 2256 C CA . ALA A 1 292 ? -7.848 -15.954 12.227 1.00 90.38 292 ALA A CA 1
ATOM 2257 C C . ALA A 1 292 ? -6.731 -16.759 11.546 1.00 90.38 292 ALA A C 1
ATOM 2259 O O . ALA A 1 292 ? -5.674 -16.996 12.137 1.00 90.38 292 ALA A O 1
ATOM 2260 N N . PRO A 1 293 ? -6.878 -17.066 10.246 1.00 90.62 293 PRO A N 1
ATOM 2261 C CA . PRO A 1 293 ? -5.736 -17.355 9.397 1.00 90.62 293 PRO A CA 1
ATOM 2262 C C . PRO A 1 293 ? -4.760 -16.172 9.355 1.00 90.62 293 PRO A C 1
ATOM 2264 O O . PRO A 1 293 ? -5.133 -15.012 9.556 1.00 90.62 293 PRO A O 1
ATOM 2267 N N . SER A 1 294 ? -3.507 -16.474 9.025 1.00 91.38 294 SER A N 1
ATOM 2268 C CA . SER A 1 294 ? -2.464 -15.469 8.823 1.00 91.38 294 SER A CA 1
ATOM 2269 C C . SER A 1 294 ? -2.724 -14.621 7.568 1.00 91.38 294 SER A C 1
ATOM 2271 O O . SER A 1 294 ? -3.292 -15.131 6.609 1.00 91.38 294 SER A O 1
ATOM 2273 N N . GLY A 1 295 ? -2.209 -13.392 7.516 1.00 94.12 295 GLY A N 1
ATOM 2274 C CA . GLY A 1 295 ? -2.358 -12.477 6.381 1.00 94.12 295 GLY A CA 1
ATOM 2275 C C . GLY A 1 295 ? -3.585 -11.579 6.512 1.00 94.12 295 GLY A C 1
ATOM 2276 O O . GLY A 1 295 ? -3.954 -11.207 7.628 1.00 94.12 295 GLY A O 1
ATOM 2277 N N . PHE A 1 296 ? -4.194 -11.217 5.383 1.00 96.62 296 PHE A N 1
ATOM 2278 C CA . PHE A 1 296 ? -5.546 -10.663 5.358 1.00 96.62 296 PHE A CA 1
ATOM 2279 C C . PHE A 1 296 ? -6.529 -11.795 5.618 1.00 96.62 296 PHE A C 1
ATOM 2281 O O . PHE A 1 296 ? -6.429 -12.847 5.003 1.00 96.62 296 PHE A O 1
ATOM 2288 N N . SER A 1 297 ? -7.489 -11.590 6.512 1.00 96.56 297 SER A N 1
ATOM 2289 C CA . SER A 1 297 ? -8.560 -12.555 6.757 1.00 96.56 297 SER A CA 1
ATOM 2290 C C . SER A 1 297 ? -9.828 -11.837 7.211 1.00 96.56 297 SER A C 1
ATOM 2292 O O . SER A 1 297 ? -9.757 -10.658 7.591 1.00 96.56 297 SER A O 1
ATOM 2294 N N . PRO A 1 298 ? -10.995 -12.503 7.188 1.00 96.50 298 PRO A N 1
ATOM 2295 C CA . PRO A 1 298 ? -12.232 -11.870 7.620 1.00 96.50 298 PRO A CA 1
ATOM 2296 C C . PRO A 1 298 ? -12.200 -11.524 9.115 1.00 96.50 298 PRO A C 1
ATOM 2298 O O . PRO A 1 298 ? -12.604 -10.437 9.516 1.00 96.50 298 PRO A O 1
ATOM 2301 N N . TRP A 1 299 ? -11.628 -12.414 9.929 1.00 96.06 299 TRP A N 1
ATOM 2302 C CA . TRP A 1 299 ? -11.439 -12.227 11.368 1.00 96.06 299 TRP A CA 1
ATOM 2303 C C . TRP A 1 299 ? -10.541 -11.038 11.700 1.00 96.06 299 TRP A C 1
ATOM 2305 O O . TRP A 1 299 ? -10.870 -10.214 12.552 1.00 96.06 299 TRP A O 1
ATOM 2315 N N . ARG A 1 300 ? -9.420 -10.911 10.985 1.00 96.38 300 ARG A N 1
ATOM 2316 C CA . ARG A 1 300 ? -8.483 -9.802 11.176 1.00 96.38 300 ARG A CA 1
ATOM 2317 C C . ARG A 1 300 ? -9.083 -8.465 10.747 1.00 96.38 300 ARG A C 1
ATOM 2319 O O . ARG A 1 300 ? -8.858 -7.452 11.399 1.00 96.38 300 ARG A O 1
ATOM 2326 N N . TRP A 1 301 ? -9.921 -8.479 9.710 1.00 96.50 301 TRP A N 1
ATOM 2327 C CA . TRP A 1 301 ? -10.700 -7.310 9.314 1.00 96.50 301 TRP A CA 1
ATOM 2328 C C . TRP A 1 301 ? -11.677 -6.872 10.414 1.00 96.50 301 TRP A C 1
ATOM 2330 O O . TRP A 1 301 ? -11.727 -5.685 10.731 1.00 96.50 301 TRP A O 1
ATOM 2340 N N . LEU A 1 302 ? -12.417 -7.811 11.026 1.00 96.25 302 LEU A N 1
ATOM 2341 C CA . LEU A 1 302 ? -13.324 -7.512 12.147 1.00 96.25 302 LEU A CA 1
ATOM 2342 C C . LEU A 1 302 ? -12.564 -6.913 13.331 1.00 96.25 302 LEU A C 1
ATOM 2344 O O . LEU A 1 302 ? -13.039 -5.964 13.949 1.00 96.25 302 LEU A O 1
ATOM 2348 N N . TYR A 1 303 ? -11.360 -7.420 13.600 1.00 96.81 303 TYR A N 1
ATOM 2349 C CA . TYR A 1 303 ? -10.499 -6.862 14.633 1.00 96.81 303 TYR A CA 1
ATOM 2350 C C . TYR A 1 303 ? -10.121 -5.410 14.323 1.00 96.81 303 TYR A C 1
ATOM 2352 O O . TYR A 1 303 ? -10.344 -4.538 15.154 1.00 96.81 303 TYR A O 1
ATOM 2360 N N . TRP A 1 304 ? -9.640 -5.102 13.113 1.00 97.56 304 TRP A N 1
ATOM 2361 C CA . TRP A 1 304 ? -9.335 -3.715 12.726 1.00 97.56 304 TRP A CA 1
ATOM 2362 C C . TRP A 1 304 ? -10.555 -2.797 12.793 1.00 97.56 304 TRP A C 1
ATOM 2364 O O . TRP A 1 304 ? -10.438 -1.644 13.203 1.00 97.56 304 TRP A O 1
ATOM 2374 N N . PHE A 1 305 ? -11.729 -3.310 12.420 1.00 96.75 305 PHE A N 1
ATOM 2375 C CA . PHE A 1 305 ? -12.984 -2.574 12.513 1.00 96.75 305 PHE A CA 1
ATOM 2376 C C . PHE A 1 305 ? -13.322 -2.212 13.965 1.00 96.75 305 PHE A C 1
ATOM 2378 O O . PHE A 1 305 ? -13.614 -1.051 14.252 1.00 96.75 305 PHE A O 1
ATOM 2385 N N . LYS A 1 306 ? -13.199 -3.173 14.889 1.00 95.94 306 LYS A N 1
ATOM 2386 C CA . LYS A 1 306 ? -13.348 -2.941 16.330 1.00 95.94 306 LYS A CA 1
ATOM 2387 C C . LYS A 1 306 ? -12.324 -1.931 16.856 1.00 95.94 306 LYS A C 1
ATOM 2389 O O . LYS A 1 306 ? -12.704 -0.956 17.497 1.00 95.94 306 LYS A O 1
ATOM 2394 N N . GLN A 1 307 ? -11.045 -2.095 16.516 1.00 96.50 307 GLN A N 1
ATOM 2395 C CA . GLN A 1 307 ? -9.993 -1.176 16.966 1.00 96.50 307 GLN A CA 1
ATOM 2396 C C . GLN A 1 307 ? -10.221 0.266 16.488 1.00 96.50 307 GLN A C 1
ATOM 2398 O O . GLN A 1 307 ? -9.899 1.209 17.204 1.00 96.50 307 GLN A O 1
ATOM 2403 N N . LEU A 1 308 ? -10.795 0.472 15.299 1.00 96.62 308 LEU A N 1
ATOM 2404 C CA . LEU A 1 308 ? -11.154 1.813 14.830 1.00 96.62 308 LEU A CA 1
ATOM 2405 C C . LEU A 1 308 ? -12.258 2.461 15.671 1.00 96.62 308 LEU A C 1
ATOM 2407 O O . LEU A 1 308 ? -12.195 3.668 15.909 1.00 96.62 308 LEU A O 1
ATOM 2411 N N . HIS A 1 309 ? -13.249 1.685 16.115 1.00 96.75 309 HIS A N 1
ATOM 2412 C CA . HIS A 1 309 ? -14.286 2.163 17.031 1.00 96.75 309 HIS A CA 1
ATOM 2413 C C . HIS A 1 309 ? -13.686 2.573 18.381 1.00 96.75 309 HIS A C 1
ATOM 2415 O O . HIS A 1 309 ? -13.956 3.676 18.855 1.00 96.75 309 HIS A O 1
ATOM 2421 N N . GLU A 1 310 ? -12.799 1.749 18.942 1.00 95.56 310 GLU A N 1
ATOM 2422 C CA . GLU A 1 310 ? -12.076 2.066 20.180 1.00 95.56 310 GLU A CA 1
ATOM 2423 C C . GLU A 1 310 ? -11.248 3.355 20.035 1.00 95.56 310 GLU A C 1
ATOM 2425 O O . GLU A 1 310 ? -11.365 4.264 20.857 1.00 95.56 310 GLU A O 1
ATOM 2430 N N . ILE A 1 311 ? -10.493 3.499 18.939 1.00 96.25 311 ILE A N 1
ATOM 2431 C CA . ILE A 1 311 ? -9.723 4.718 18.642 1.00 96.25 311 ILE A CA 1
ATOM 2432 C C . ILE A 1 311 ? -10.641 5.943 18.523 1.00 96.25 311 ILE A C 1
ATOM 2434 O O . ILE A 1 311 ? -10.295 7.014 19.026 1.00 96.25 311 ILE A O 1
ATOM 2438 N N . ALA A 1 312 ? -11.795 5.818 17.859 1.00 96.31 312 ALA A N 1
ATOM 2439 C CA . ALA A 1 312 ? -12.751 6.915 17.717 1.00 96.31 312 ALA A CA 1
ATOM 2440 C C . ALA A 1 312 ? -13.294 7.370 19.082 1.00 96.31 312 ALA A C 1
ATOM 2442 O O . ALA A 1 312 ? -13.306 8.571 19.367 1.00 96.31 312 ALA A O 1
ATOM 2443 N N . ASP A 1 313 ? -13.683 6.416 19.931 1.00 95.62 313 ASP A N 1
ATOM 2444 C CA . ASP A 1 313 ? -14.199 6.664 21.278 1.00 95.62 313 ASP A CA 1
ATOM 2445 C C . ASP A 1 313 ? -13.136 7.301 22.183 1.00 95.62 313 ASP A C 1
ATOM 2447 O O . ASP A 1 313 ? -13.407 8.289 22.871 1.00 95.62 313 ASP A O 1
ATOM 2451 N N . GLU A 1 314 ? -11.914 6.765 22.192 1.00 95.50 314 GLU A N 1
ATOM 2452 C CA . GLU A 1 314 ? -10.808 7.312 22.982 1.00 95.50 314 GLU A CA 1
ATOM 2453 C C . GLU A 1 314 ? -10.408 8.715 22.513 1.00 95.50 314 GLU A C 1
ATOM 2455 O O . GLU A 1 314 ? -10.192 9.610 23.334 1.00 95.50 314 GLU A O 1
ATOM 2460 N N . ALA A 1 315 ? -10.350 8.942 21.197 1.00 94.75 315 ALA A N 1
ATOM 2461 C CA . ALA A 1 315 ? -10.061 10.255 20.635 1.00 94.75 315 ALA A CA 1
ATOM 2462 C C . ALA A 1 315 ? -11.146 11.279 20.995 1.00 94.75 315 ALA A C 1
ATOM 2464 O O . ALA A 1 315 ? -10.811 12.409 21.348 1.00 94.75 315 ALA A O 1
ATOM 2465 N N . ALA A 1 316 ? -12.424 10.891 20.961 1.00 94.38 316 ALA A N 1
ATOM 2466 C CA . ALA A 1 316 ? -13.531 11.753 21.368 1.00 94.38 316 ALA A CA 1
ATOM 2467 C C . ALA A 1 316 ? -13.460 12.107 22.863 1.00 94.38 316 ALA A C 1
ATOM 2469 O O . ALA A 1 316 ? -13.582 13.278 23.220 1.00 94.38 316 ALA A O 1
ATOM 2470 N N . LYS A 1 317 ? -13.185 11.123 23.732 1.00 95.31 317 LYS A N 1
ATOM 2471 C CA . LYS A 1 317 ? -12.990 11.339 25.180 1.00 95.31 317 LYS A CA 1
ATOM 2472 C C . LYS A 1 317 ? -11.800 12.253 25.483 1.00 95.31 317 LYS A C 1
ATOM 2474 O O . LYS A 1 317 ? -11.838 12.999 26.455 1.00 95.31 317 LYS A O 1
ATOM 2479 N N . ALA A 1 318 ? -10.761 12.207 24.652 1.00 92.81 318 ALA A N 1
ATOM 2480 C CA . ALA A 1 318 ? -9.571 13.045 24.766 1.00 92.81 318 ALA A CA 1
ATOM 2481 C C . ALA A 1 318 ? -9.678 14.403 24.031 1.00 92.81 318 ALA A C 1
ATOM 2483 O O . ALA A 1 318 ? -8.655 15.065 23.861 1.00 92.81 318 ALA A O 1
ATOM 2484 N N . ASP A 1 319 ? -10.868 14.792 23.553 1.00 90.88 319 ASP A N 1
ATOM 2485 C CA . ASP A 1 319 ? -11.140 16.006 22.755 1.00 90.88 319 ASP A CA 1
ATOM 2486 C C . ASP A 1 319 ? -10.280 16.149 21.475 1.00 90.88 319 ASP A C 1
ATOM 2488 O O . ASP A 1 319 ? -10.034 17.234 20.947 1.00 90.88 319 ASP A O 1
ATOM 2492 N N . LYS A 1 320 ? -9.838 15.024 20.903 1.00 91.38 320 LYS A N 1
ATOM 2493 C CA . LYS A 1 320 ? -9.080 14.961 19.641 1.00 91.38 320 LYS A CA 1
ATOM 2494 C C . LYS A 1 320 ? -10.027 14.830 18.453 1.00 91.38 320 LYS A C 1
ATOM 2496 O O . LYS A 1 320 ? -10.044 13.814 17.757 1.00 91.38 320 LYS A O 1
ATOM 2501 N N . LYS A 1 321 ? -10.814 15.881 18.209 1.00 92.12 321 LYS A N 1
ATOM 2502 C CA . LYS A 1 321 ? -11.922 15.889 17.231 1.00 92.12 321 LYS A CA 1
ATOM 2503 C C . LYS A 1 321 ? -11.524 15.414 15.830 1.00 92.12 321 LYS A C 1
ATOM 2505 O O . LYS A 1 321 ? -12.221 14.585 15.256 1.00 92.12 321 LYS A O 1
ATOM 2510 N N . VAL A 1 322 ? -10.386 15.882 15.307 1.00 91.38 322 VAL A N 1
ATOM 2511 C CA . VAL A 1 322 ? -9.902 15.507 13.962 1.00 91.38 322 VAL A CA 1
ATOM 2512 C C . VAL A 1 322 ? -9.626 14.004 13.867 1.00 91.38 322 VAL A C 1
ATOM 2514 O O . VAL A 1 322 ? -10.026 13.361 12.899 1.00 91.38 322 VAL A O 1
ATOM 2517 N N . LEU A 1 323 ? -8.986 13.431 14.889 1.00 93.19 323 LEU A N 1
ATOM 2518 C CA . LEU A 1 323 ? -8.645 12.009 14.920 1.00 93.19 323 LEU A CA 1
ATOM 2519 C C . LEU A 1 323 ? -9.906 11.139 15.033 1.00 93.19 323 LEU A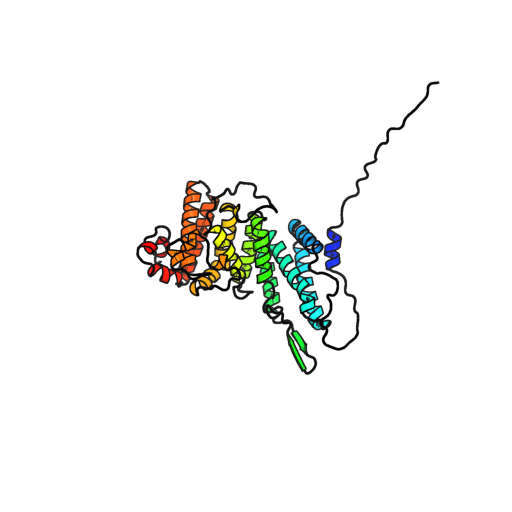 C 1
ATOM 2521 O O . LEU A 1 323 ? -10.051 10.158 14.302 1.00 93.19 323 LEU A O 1
ATOM 2525 N N . ALA A 1 324 ? -10.851 11.542 15.889 1.00 95.25 324 ALA A N 1
ATOM 2526 C CA . ALA A 1 324 ? -12.140 10.868 16.040 1.00 95.25 324 ALA A CA 1
ATOM 2527 C C . ALA A 1 324 ? -12.963 10.898 14.737 1.00 95.25 324 ALA A C 1
ATOM 2529 O O . ALA A 1 324 ? -13.560 9.893 14.342 1.00 95.25 324 ALA A O 1
ATOM 2530 N N . GLU A 1 325 ? -12.964 12.032 14.028 1.00 95.31 325 GLU A N 1
ATOM 2531 C CA . GLU A 1 325 ? -13.645 12.171 12.739 1.00 95.31 325 GLU A CA 1
ATOM 2532 C C . GLU A 1 325 ? -13.007 11.285 11.658 1.00 95.31 325 GLU A C 1
ATOM 2534 O O . GLU A 1 325 ? -13.721 10.634 10.891 1.00 95.31 325 GLU A O 1
ATOM 2539 N N . GLN A 1 326 ? -11.674 11.218 11.606 1.00 94.44 326 GLN A N 1
ATOM 2540 C CA . GLN A 1 326 ? -10.953 10.345 10.676 1.00 94.44 326 GLN A CA 1
ATOM 2541 C C . GLN A 1 326 ? -11.284 8.867 10.907 1.00 94.44 326 GLN A C 1
ATOM 2543 O O . GLN A 1 326 ? -11.642 8.176 9.950 1.00 94.44 326 GLN A O 1
ATOM 2548 N N . ALA A 1 327 ? -11.239 8.401 12.160 1.00 96.69 327 ALA A N 1
ATOM 2549 C CA . ALA A 1 327 ? -11.632 7.037 12.515 1.00 96.69 327 ALA A CA 1
ATOM 2550 C C . ALA A 1 327 ? -13.095 6.757 12.122 1.00 96.69 327 ALA A C 1
ATOM 2552 O O . ALA A 1 327 ? -13.392 5.766 11.456 1.00 96.69 327 ALA A O 1
ATOM 2553 N N . SER A 1 328 ? -14.003 7.690 12.421 1.00 96.62 328 SER A N 1
ATOM 2554 C CA . SER A 1 328 ? -15.427 7.581 12.076 1.00 96.62 328 SER A CA 1
ATOM 2555 C C . SER A 1 328 ? -15.678 7.488 10.567 1.00 96.62 328 SER A C 1
ATOM 2557 O O . SER A 1 328 ? -16.551 6.741 10.120 1.00 96.62 328 SER A O 1
ATOM 2559 N N . LYS A 1 329 ? -14.924 8.236 9.750 1.00 96.00 329 LYS A N 1
ATOM 2560 C CA . LYS A 1 329 ? -14.995 8.143 8.283 1.00 96.00 329 LYS A CA 1
ATOM 2561 C C . LYS A 1 329 ? -14.501 6.782 7.791 1.00 96.00 329 LYS A C 1
ATOM 2563 O O . LYS A 1 329 ? -15.165 6.179 6.950 1.00 96.00 329 LYS A O 1
ATOM 2568 N N . ALA A 1 330 ? -13.395 6.276 8.338 1.00 96.88 330 ALA A N 1
ATOM 2569 C CA . ALA A 1 330 ? -12.870 4.956 7.994 1.00 96.88 330 ALA A CA 1
ATOM 2570 C C 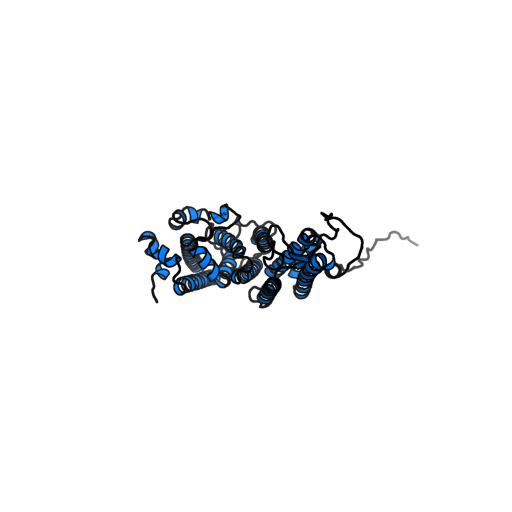. ALA A 1 330 ? -13.858 3.829 8.330 1.00 96.88 330 ALA A C 1
ATOM 2572 O O . ALA A 1 330 ? -14.109 2.975 7.481 1.00 96.88 330 ALA A O 1
ATOM 2573 N N . ILE A 1 331 ? -14.501 3.887 9.502 1.00 96.94 331 ILE A N 1
ATOM 2574 C CA . ILE A 1 331 ? -15.569 2.958 9.906 1.00 96.94 331 ILE A CA 1
ATOM 2575 C C . ILE A 1 331 ? -16.703 2.950 8.874 1.00 96.94 331 ILE A C 1
ATOM 2577 O O . ILE A 1 331 ? -17.126 1.886 8.422 1.00 96.94 331 ILE A O 1
ATOM 2581 N N . LYS A 1 332 ? -17.179 4.128 8.446 1.00 95.69 332 LYS A N 1
ATOM 2582 C CA . LYS A 1 332 ? -18.246 4.234 7.434 1.00 95.69 332 LYS A CA 1
ATOM 2583 C C . LYS A 1 332 ? -17.839 3.614 6.095 1.00 95.69 332 LYS A C 1
ATOM 2585 O O . LYS A 1 332 ? -18.649 2.916 5.489 1.00 95.69 332 LYS A O 1
ATOM 2590 N N . ILE A 1 333 ? -16.603 3.845 5.649 1.00 94.56 333 ILE A N 1
ATOM 2591 C CA . ILE A 1 333 ? -16.063 3.265 4.408 1.00 94.56 333 ILE A CA 1
ATOM 2592 C C . ILE A 1 333 ? -16.014 1.737 4.513 1.00 94.56 333 ILE A C 1
ATOM 2594 O O . ILE A 1 333 ? -16.548 1.038 3.652 1.00 94.56 333 ILE A O 1
ATOM 2598 N N . MET A 1 334 ? -15.432 1.222 5.597 1.00 95.69 334 MET A N 1
ATOM 2599 C CA . MET A 1 334 ? -15.341 -0.210 5.880 1.00 95.69 334 MET A CA 1
ATOM 2600 C C . MET A 1 334 ? -16.719 -0.878 5.887 1.00 95.69 334 MET A C 1
ATOM 2602 O O . MET A 1 334 ? -16.928 -1.878 5.198 1.00 95.69 334 MET A O 1
ATOM 2606 N N . LEU A 1 335 ? -17.678 -0.285 6.601 1.00 94.06 335 LEU A N 1
ATOM 2607 C CA . LEU A 1 335 ? -19.047 -0.783 6.695 1.00 94.06 335 LEU A CA 1
ATOM 2608 C C . LEU A 1 335 ? -19.755 -0.791 5.333 1.00 94.06 335 LEU A C 1
ATOM 2610 O O . LEU A 1 335 ? -20.393 -1.783 4.979 1.00 94.06 335 LEU A O 1
ATOM 2614 N N . SER A 1 336 ? -19.633 0.302 4.573 1.00 91.62 336 SER A N 1
ATOM 2615 C CA . SER A 1 336 ? -20.243 0.448 3.247 1.00 91.62 336 SER A CA 1
ATOM 2616 C C . SER A 1 336 ? -19.752 -0.637 2.289 1.00 91.62 336 SER A C 1
ATOM 2618 O O . SER A 1 336 ? -20.557 -1.373 1.717 1.00 91.62 336 SER A O 1
ATOM 2620 N N . HIS A 1 337 ? -18.431 -0.807 2.176 1.00 90.25 337 HIS A N 1
ATOM 2621 C CA . HIS A 1 337 ? -17.852 -1.773 1.247 1.00 90.25 337 HIS A CA 1
ATOM 2622 C C . HIS A 1 337 ? -18.210 -3.225 1.598 1.00 90.25 337 HIS A C 1
ATOM 2624 O O . HIS A 1 337 ? -18.501 -4.020 0.702 1.00 90.25 337 HIS A O 1
ATOM 2630 N N . VAL A 1 338 ? -18.205 -3.585 2.886 1.00 91.06 338 VAL A N 1
ATOM 2631 C CA . VAL A 1 338 ? -18.542 -4.947 3.330 1.00 91.06 338 VAL A CA 1
ATOM 2632 C C . VAL A 1 338 ? -20.005 -5.286 3.038 1.00 91.06 338 VAL A C 1
ATOM 2634 O O . VAL A 1 338 ? -20.288 -6.382 2.544 1.00 91.06 338 VAL A O 1
ATOM 2637 N N . LYS A 1 339 ? -20.925 -4.341 3.274 1.00 88.69 339 LYS A N 1
ATOM 2638 C CA . LYS A 1 339 ? -22.356 -4.514 2.976 1.00 88.69 339 LYS A CA 1
ATOM 2639 C C . LYS A 1 339 ? -22.631 -4.578 1.483 1.00 88.69 339 LYS A C 1
ATOM 2641 O O . LYS A 1 339 ? -23.260 -5.530 1.033 1.00 88.69 339 LYS A O 1
ATOM 2646 N N . GLN A 1 340 ? -22.105 -3.627 0.712 1.00 88.19 340 GLN A N 1
ATOM 2647 C CA . GLN A 1 340 ? -22.303 -3.569 -0.738 1.00 88.19 340 GLN A CA 1
ATOM 2648 C C . GLN A 1 340 ? -21.870 -4.866 -1.438 1.00 88.19 340 GLN A C 1
ATOM 2650 O O . GLN A 1 340 ? -22.470 -5.267 -2.432 1.00 88.19 340 GLN A O 1
ATOM 2655 N N . ARG A 1 341 ? -20.832 -5.532 -0.922 1.00 87.00 341 ARG A N 1
ATOM 2656 C CA . ARG A 1 341 ? -20.278 -6.753 -1.520 1.00 87.00 341 ARG A CA 1
ATOM 2657 C C . ARG A 1 341 ? -20.890 -8.053 -1.009 1.00 87.00 341 ARG A C 1
ATOM 2659 O O . ARG A 1 341 ? -20.550 -9.098 -1.556 1.00 87.00 341 ARG A O 1
ATOM 2666 N N . ASN A 1 342 ? -21.724 -8.021 0.034 1.00 83.06 342 ASN A N 1
ATOM 2667 C CA . ASN A 1 342 ? -22.132 -9.228 0.761 1.00 83.06 342 ASN A CA 1
ATOM 2668 C C . ASN A 1 342 ? -20.918 -10.132 1.091 1.00 83.06 342 ASN A C 1
ATOM 2670 O O . ASN A 1 342 ? -20.889 -11.324 0.774 1.00 83.06 342 ASN A O 1
ATOM 2674 N N . SER A 1 343 ? -19.869 -9.509 1.637 1.00 89.81 343 SER A N 1
ATOM 2675 C CA . SER A 1 343 ? -18.542 -10.115 1.816 1.00 89.81 343 SER A CA 1
ATOM 2676 C C . SER A 1 343 ? -18.562 -11.316 2.774 1.00 89.81 343 SER A C 1
ATOM 2678 O O . SER A 1 343 ? -19.415 -11.421 3.662 1.00 89.81 343 SER A O 1
ATOM 2680 N N . GLN A 1 344 ? -17.572 -12.209 2.638 1.00 91.75 344 GLN A N 1
ATOM 2681 C CA . GLN A 1 344 ? -17.345 -13.326 3.562 1.00 91.75 344 GLN A CA 1
ATOM 2682 C C . GLN A 1 344 ? -17.163 -12.838 5.009 1.00 91.75 344 GLN A C 1
ATOM 2684 O O . GLN A 1 344 ? -17.518 -13.560 5.938 1.00 91.75 344 GLN A O 1
ATOM 2689 N N . ILE A 1 345 ? -16.710 -11.596 5.209 1.00 92.62 345 ILE A N 1
ATOM 2690 C CA . ILE A 1 345 ? -16.653 -10.913 6.510 1.00 92.62 345 ILE A CA 1
ATOM 2691 C C . ILE A 1 345 ? -18.011 -10.912 7.216 1.00 92.62 345 ILE A C 1
ATOM 2693 O O . ILE A 1 345 ? -18.070 -11.239 8.398 1.00 92.62 345 ILE A O 1
ATOM 2697 N N . LEU A 1 346 ? -19.113 -10.621 6.513 1.00 91.81 346 LEU A N 1
ATOM 2698 C CA . LEU A 1 346 ? -20.449 -10.647 7.124 1.00 91.81 346 LEU A CA 1
ATOM 2699 C C . LEU A 1 346 ? -20.871 -12.057 7.515 1.00 91.81 346 LEU A C 1
ATOM 2701 O O . LEU A 1 346 ? -21.531 -12.236 8.532 1.00 91.81 346 LEU A O 1
ATOM 2705 N N . ARG A 1 347 ? -20.502 -13.061 6.715 1.00 91.06 347 ARG A N 1
ATOM 2706 C CA . ARG A 1 347 ? -20.827 -14.462 7.009 1.00 91.06 347 ARG A CA 1
ATOM 2707 C C . ARG A 1 347 ? -20.063 -14.952 8.228 1.00 91.06 347 ARG A C 1
ATOM 2709 O O . ARG A 1 347 ? -20.659 -15.574 9.096 1.00 91.06 347 ARG A O 1
ATOM 2716 N N . VAL A 1 348 ? -18.776 -14.617 8.305 1.00 91.75 348 VAL A N 1
ATOM 2717 C CA . VAL A 1 348 ? -17.934 -14.897 9.469 1.00 91.75 348 VAL A CA 1
ATOM 2718 C C . VAL A 1 348 ? -18.479 -14.189 10.703 1.00 91.75 348 VAL A C 1
ATOM 2720 O O . VAL A 1 348 ? -18.666 -14.840 11.718 1.00 91.75 348 VAL A O 1
ATOM 2723 N N . PHE A 1 349 ? -18.839 -12.908 10.604 1.00 91.56 349 PHE A N 1
ATOM 2724 C CA . PHE A 1 349 ? -19.467 -12.178 11.706 1.00 91.56 349 PHE A CA 1
ATOM 2725 C C . PHE A 1 349 ? -20.783 -12.819 12.167 1.00 91.56 349 PHE A C 1
ATOM 2727 O O . PHE A 1 349 ? -20.972 -13.007 13.359 1.00 91.56 349 PHE A O 1
ATOM 2734 N N . LYS A 1 350 ? -21.679 -13.190 11.241 1.00 89.25 350 LYS A N 1
ATOM 2735 C CA . LYS A 1 350 ? -22.965 -13.835 11.566 1.00 89.25 350 LYS A CA 1
ATOM 2736 C C . LYS A 1 350 ? -22.796 -15.234 12.178 1.00 89.25 350 LYS A C 1
ATOM 2738 O O . LYS A 1 350 ? -23.681 -15.674 12.900 1.00 89.25 350 LYS A O 1
ATOM 2743 N N . ALA A 1 351 ? -21.709 -15.934 11.853 1.00 88.31 351 ALA A N 1
ATOM 2744 C CA . ALA A 1 351 ? -21.405 -17.272 12.364 1.00 88.31 351 ALA A CA 1
ATOM 2745 C C . ALA A 1 351 ? -20.543 -17.260 13.638 1.00 88.31 351 ALA A C 1
ATOM 2747 O O . ALA A 1 351 ? -20.499 -18.260 14.352 1.00 88.31 351 ALA A O 1
ATOM 2748 N N . ALA A 1 352 ? -19.846 -16.157 13.914 1.00 81.62 352 ALA A N 1
ATOM 2749 C CA . ALA A 1 352 ? -19.144 -15.944 15.166 1.00 81.62 352 ALA A CA 1
ATOM 2750 C C . ALA A 1 352 ? -20.204 -15.855 16.268 1.00 81.62 352 ALA A C 1
ATOM 2752 O O . ALA A 1 352 ? -21.141 -15.083 16.125 1.00 81.62 352 ALA A O 1
ATOM 2753 N N . GLY A 1 353 ? -20.128 -16.691 17.304 1.00 81.19 353 GLY A N 1
ATOM 2754 C CA . GLY A 1 353 ? -21.185 -16.805 18.317 1.00 81.19 353 GLY A CA 1
ATOM 2755 C C . GLY A 1 353 ? -21.526 -15.495 19.047 1.00 81.19 353 GLY A C 1
ATOM 2756 O O . GLY A 1 353 ? -20.988 -14.422 18.760 1.00 81.19 353 GLY A O 1
ATOM 2757 N N . ASP A 1 354 ? -22.419 -15.583 20.034 1.00 81.69 354 ASP A N 1
ATOM 2758 C CA . ASP A 1 354 ? -23.006 -14.417 20.712 1.00 81.69 354 ASP A CA 1
ATOM 2759 C C . ASP A 1 354 ? -21.958 -13.410 21.216 1.00 81.69 354 ASP A C 1
ATOM 2761 O O . ASP A 1 354 ? -22.114 -12.215 20.986 1.00 81.69 354 ASP A O 1
ATOM 2765 N N . ALA A 1 355 ? -20.823 -13.879 21.750 1.00 77.38 355 ALA A N 1
ATOM 2766 C CA . ALA A 1 355 ? -19.729 -13.026 22.231 1.00 77.38 355 ALA A CA 1
ATOM 2767 C C . ALA A 1 355 ? -19.220 -12.004 21.192 1.00 77.38 355 ALA A C 1
ATOM 2769 O O . ALA A 1 355 ? -18.962 -10.850 21.529 1.00 77.38 355 ALA A O 1
ATOM 2770 N N . VAL A 1 356 ? -19.114 -12.399 19.919 1.00 81.12 356 VAL A N 1
ATOM 2771 C CA . VAL A 1 356 ? -18.659 -11.513 18.835 1.00 81.12 356 VAL A CA 1
ATOM 2772 C C . VAL A 1 356 ? -19.821 -10.708 18.263 1.00 81.12 356 VAL A C 1
ATOM 2774 O O . VAL A 1 356 ? -19.660 -9.535 17.925 1.00 81.12 356 VAL A O 1
ATOM 2777 N N . THR A 1 357 ? -21.009 -11.304 18.137 1.00 79.75 357 THR A N 1
ATOM 2778 C CA . THR A 1 357 ? -22.141 -10.601 17.516 1.00 79.75 357 THR A CA 1
ATOM 2779 C C . THR A 1 357 ? -22.788 -9.566 18.438 1.00 79.75 357 THR A C 1
ATOM 2781 O O . THR A 1 357 ? -23.433 -8.634 17.949 1.00 79.75 357 THR A O 1
ATOM 2784 N N . GLU A 1 358 ? -22.663 -9.717 19.754 1.00 84.75 358 GLU A N 1
ATOM 2785 C CA . GLU A 1 358 ? -23.165 -8.780 20.765 1.00 84.75 358 GLU A CA 1
ATOM 2786 C C . GLU A 1 358 ? -22.169 -7.663 21.101 1.00 84.75 358 GLU A C 1
ATOM 2788 O O . GLU A 1 358 ? -22.529 -6.714 21.798 1.00 84.75 358 GLU A O 1
ATOM 2793 N N . ASP A 1 359 ? -20.948 -7.718 20.559 1.00 86.88 359 ASP A N 1
ATOM 2794 C CA . ASP A 1 359 ? -19.964 -6.653 20.719 1.00 86.88 359 ASP A CA 1
ATOM 2795 C C . ASP A 1 359 ? -20.518 -5.319 20.175 1.00 86.88 359 ASP A C 1
ATOM 2797 O O . ASP A 1 359 ? -20.892 -5.194 19.000 1.00 86.88 359 ASP A O 1
ATOM 2801 N N . LYS A 1 360 ? -20.564 -4.302 21.049 1.00 89.44 360 LYS A N 1
ATOM 2802 C CA . LYS A 1 360 ? -21.101 -2.966 20.742 1.00 89.44 360 LYS A CA 1
ATOM 2803 C C . LYS A 1 360 ? -20.425 -2.322 19.529 1.00 89.44 360 LYS A C 1
ATOM 2805 O O . LYS A 1 360 ? -21.091 -1.622 18.765 1.00 89.44 360 LYS A O 1
ATOM 2810 N N . ASP A 1 361 ? -19.134 -2.583 19.335 1.00 90.12 361 ASP A N 1
ATOM 2811 C CA . ASP A 1 361 ? -18.313 -1.964 18.298 1.00 90.12 361 ASP A CA 1
ATOM 2812 C C . ASP A 1 361 ? -18.496 -2.678 16.952 1.00 90.12 361 ASP A C 1
ATOM 2814 O O . ASP A 1 361 ? -18.292 -2.092 15.891 1.00 90.12 361 ASP A O 1
ATOM 2818 N N . LEU A 1 362 ? -18.988 -3.921 16.969 1.00 89.69 362 LEU A N 1
ATOM 2819 C CA . LEU A 1 362 ? -19.334 -4.684 15.768 1.00 89.69 362 LEU A CA 1
ATOM 2820 C C . LEU A 1 362 ? -20.827 -4.611 15.416 1.00 89.69 362 LEU A C 1
ATOM 2822 O O . LEU A 1 362 ? -21.221 -4.948 14.298 1.00 89.69 362 LEU A O 1
ATOM 2826 N N . PHE A 1 363 ? -21.671 -4.116 16.325 1.00 86.44 363 PHE A N 1
ATOM 2827 C CA . PHE A 1 363 ? -23.129 -4.102 16.173 1.00 86.44 363 PHE A CA 1
ATOM 2828 C C . PHE A 1 363 ? -23.621 -3.415 14.887 1.00 86.44 363 PHE A C 1
ATOM 2830 O O . PHE A 1 363 ? -24.655 -3.781 14.322 1.00 86.44 363 PHE A O 1
ATOM 2837 N N . SER A 1 364 ? -22.877 -2.435 14.365 1.00 86.38 364 SER A N 1
ATOM 2838 C CA . SER A 1 364 ? -23.219 -1.739 13.116 1.00 86.38 364 SER A CA 1
ATOM 2839 C C . SER A 1 364 ? -23.283 -2.667 11.884 1.00 86.38 364 SER A C 1
ATOM 2841 O O . SER A 1 364 ? -23.998 -2.361 10.916 1.00 86.38 364 SER A O 1
ATOM 2843 N N . LEU A 1 365 ? -22.624 -3.832 11.943 1.00 86.19 365 LEU A N 1
ATOM 2844 C CA . LEU A 1 365 ? -22.667 -4.886 10.926 1.00 86.19 365 LEU A CA 1
ATOM 2845 C C . LEU A 1 365 ? -24.005 -5.646 10.905 1.00 86.19 365 LEU A C 1
ATOM 2847 O O . LEU A 1 365 ? -24.382 -6.137 9.843 1.00 86.19 365 LEU A O 1
ATOM 2851 N N . LYS A 1 366 ? -24.759 -5.690 12.020 1.00 82.44 366 LYS A N 1
ATOM 2852 C CA . LYS A 1 366 ? -26.085 -6.347 12.096 1.00 82.44 366 LYS A CA 1
ATOM 2853 C C . LYS A 1 366 ? -27.181 -5.602 11.338 1.00 82.44 366 LYS A C 1
ATOM 2855 O O . LYS A 1 366 ? -28.152 -6.220 10.921 1.00 82.44 366 LYS A O 1
ATOM 2860 N N . LYS A 1 367 ? -27.059 -4.280 11.185 1.00 73.38 367 LYS A N 1
ATOM 2861 C CA . LYS A 1 367 ? -28.104 -3.459 10.555 1.00 73.38 367 LYS A CA 1
ATOM 2862 C C . LYS A 1 367 ? -28.220 -3.792 9.064 1.00 73.38 367 LYS A C 1
ATOM 2864 O O . LYS A 1 367 ? -27.393 -3.321 8.279 1.00 73.38 367 LYS A O 1
ATOM 2869 N N . GLU A 1 368 ? -29.219 -4.584 8.690 1.00 59.47 368 GLU A N 1
ATOM 2870 C CA . GLU A 1 368 ? -29.657 -4.738 7.298 1.00 59.47 368 GLU A CA 1
ATOM 2871 C C . GLU A 1 368 ? -30.261 -3.403 6.818 1.00 59.47 368 GLU A C 1
ATOM 2873 O O . GLU A 1 368 ? -30.781 -2.637 7.634 1.00 59.47 368 GLU A O 1
ATOM 2878 N N . TRP A 1 369 ? -30.047 -3.061 5.546 1.00 51.78 369 TRP A N 1
ATOM 2879 C CA . TRP A 1 369 ? -30.540 -1.820 4.934 1.00 51.78 369 TRP A CA 1
ATOM 2880 C C . TRP A 1 369 ? -31.822 -2.097 4.169 1.00 51.78 369 TRP A C 1
ATOM 2882 O O . TRP A 1 369 ? -31.813 -3.090 3.405 1.00 51.78 369 TRP A O 1
#

pLDDT: mean 83.33, std 20.43, range [27.22, 98.44]